Protein 7M1B (pdb70)

B-factor: mean 28.9, std 13.83, range [13.78, 110.54]

Nearest PDB structures (foldseek):
  7m1b-assembly1_AAA  TM=1.004E+00  e=2.003E-59  Bacteroides thetaiotaomicron VPI-5482
  7m1a-assembly1_BBB  TM=9.222E-01  e=7.209E-18  Bacteroides thetaiotaomicron VPI-5482
  4xed-assembly1_A  TM=6.064E-01  e=5.248E-03  Thermoplasmatales archaeon SCGC AB-540-F20
  3pe9-assembly3_C  TM=5.888E-01  e=4.808E-02  Acetivibrio thermocellus
  2cov-assembly1_I  TM=5.442E-01  e=2.144E-01  Alcaligenes sp. XY-234

Foldseek 3Di:
DQQAQFVVAWDWAAEAQWIKIWGAQQPLAWKWKDKDWCADIDTGRDGIDIDIDHNHAQDWTKMWIKMDHPVGDIDDIDIDIYGHFDKDFQQLVLKFFDFAQQAFFQCPPNRHPSLQRPPFAFQQGQAKRWTDFDALVPPFHKGKMFSNAWFDFWKKWFAFRHNNNQCPLHRAAFAKKWKKFAADDDDRNPDCPRIGTWFTDGDDQVVPDAPRDHDPCSRVVRRVTDMGTTDRPDDIGGMMMIGGGAGSNRTRIHMTRHMITMGGTD

Sequence (266 aa):
PAYLTAIEEIEVNPTFGGIYIHTTNGGRNYLIFDVSTKEHTEYTSVKNIGFTLRGFSAEPHDFKVRVRDLYDNQSEEYLTTLTPLYEEKLDLTKFKTFYLANDIKMDNAGHTLESLFNGDHGLNSWNYAHGYDFNPSEFPVWFTFDMGQTAQLSRFTSWQRSMGGSYYYRAGAIKEWEVWGRSDLPSSDGSWDGWTKLADCESIKPSGWPTGSNSEEDITYASKGEEFEFLADIPPVRYIRFKILSTHDGAGLVVMQQLWFYGTPI

Structure (mmCIF, N/CA/C/O backbone):
data_7M1B
#
_entry.id   7M1B
#
_cell.length_a   74.650
_cell.length_b   48.790
_cell.length_c   112.660
_cell.angle_alpha   90.000
_cell.angle_beta   103.602
_cell.angle_gamma   90.000
#
_symmetry.space_group_name_H-M   'C 1 2 1'
#
loop_
_entity.id
_entity.type
_entity.pdbx_description
1 polymer 'Galactose-binding-like protein'
2 non-polymer 1,2-ETHANEDIOL
3 water water
#
loop_
_atom_site.group_PDB
_atom_site.id
_atom_site.type_symbol
_atom_site.label_atom_id
_atom_site.label_alt_id
_atom_site.label_comp_id
_atom_site.label_asym_id
_atom_site.label_entity_id
_atom_site.label_seq_id
_atom_site.pdbx_PDB_ins_code
_atom_site.Cartn_x
_atom_site.Cartn_y
_atom_site.Cartn_z
_atom_site.occupancy
_atom_site.B_iso_or_equiv
_atom_site.auth_seq_id
_atom_site.auth_comp_id
_atom_site.auth_asym_id
_atom_site.auth_atom_id
_atom_site.pdbx_PDB_model_num
ATOM 1 N N . PRO A 1 108 ? -17.705 22.067 4.541 1.000 45.794 128 PRO AAA N 1
ATOM 2 C CA . PRO A 1 108 ? -17.111 20.629 4.383 1.000 43.052 128 PRO AAA CA 1
ATOM 3 C C . PRO A 1 108 ? -17.078 20.009 5.781 1.000 49.884 128 PRO AAA C 1
ATOM 4 O O . PRO A 1 108 ? -16.862 20.774 6.700 1.000 49.610 128 PRO AAA O 1
ATOM 8 N N . ALA A 1 109 ? -17.313 18.694 5.914 1.000 46.819 129 ALA AAA N 1
ATOM 9 C CA . ALA A 1 109 ? -17.370 18.065 7.240 1.000 39.490 129 ALA AAA CA 1
ATOM 10 C C . ALA A 1 109 ? -16.034 18.176 7.968 1.000 41.655 129 ALA AAA C 1
ATOM 11 O O . ALA A 1 109 ? -16.046 18.433 9.183 1.000 40.041 129 ALA AAA O 1
ATOM 13 N N . TYR A 1 110 ? -14.896 18.052 7.258 1.000 40.136 130 TYR AAA N 1
ATOM 14 C CA . TYR A 1 110 ? -13.644 17.986 8.031 1.000 40.946 130 TYR AAA CA 1
ATOM 15 C C . TYR A 1 110 ? -13.307 19.335 8.702 1.000 42.422 130 TYR AAA C 1
ATOM 16 O O . TYR A 1 110 ? -12.601 19.437 9.733 1.000 41.898 130 TYR AAA O 1
ATOM 25 N N . LEU A 1 111 ? -13.836 20.404 8.094 1.000 44.104 131 LEU AAA N 1
ATOM 26 C CA . LEU A 1 111 ? -13.609 21.763 8.557 1.000 42.968 131 LEU AAA CA 1
ATOM 27 C C . LEU A 1 111 ? -14.506 22.059 9.757 1.000 42.202 131 LEU AAA C 1
ATOM 28 O O . LEU A 1 111 ? -14.036 22.622 10.758 1.000 40.521 131 LEU AAA O 1
ATOM 33 N N . THR A 1 112 ? -15.799 21.721 9.637 1.000 35.315 132 THR AAA N 1
ATOM 34 C CA . THR A 1 112 ? -16.709 21.861 10.765 1.000 37.804 132 THR AAA CA 1
ATOM 35 C C . THR A 1 112 ? -16.170 21.026 11.919 1.000 38.793 132 THR AAA C 1
ATOM 36 O O . THR A 1 112 ? -16.198 21.494 13.058 1.000 40.566 132 THR AAA O 1
ATOM 40 N N . ALA A 1 113 ? -15.618 19.845 11.590 1.000 35.327 133 ALA AAA N 1
ATOM 41 C CA . ALA A 1 113 ? -15.117 18.976 12.660 1.000 40.132 133 ALA AAA CA 1
ATOM 42 C C . ALA A 1 113 ? -13.979 19.615 13.462 1.000 39.995 133 ALA AAA C 1
ATOM 43 O O . ALA A 1 113 ? -14.003 19.576 14.677 1.000 39.602 133 ALA AAA O 1
ATOM 45 N N . ILE A 1 114 ? -12.993 20.186 12.759 1.000 36.944 134 ILE AAA N 1
ATOM 46 C CA . ILE A 1 114 ? -11.849 20.810 13.436 1.000 36.464 134 ILE AAA CA 1
ATOM 47 C C . ILE A 1 114 ? -12.267 22.108 14.152 1.000 35.626 134 ILE AAA C 1
ATOM 48 O O . ILE A 1 114 ? -11.751 22.427 15.226 1.000 43.755 134 ILE AAA O 1
ATOM 53 N N . GLU A 1 115 ? -13.271 22.809 13.591 1.000 40.325 135 GLU AAA N 1
ATOM 54 C CA . GLU A 1 115 ? -13.697 24.102 14.113 1.000 41.847 135 GLU AAA CA 1
ATOM 55 C C . GLU A 1 115 ? -14.517 23.985 15.399 1.000 46.045 135 GLU AAA C 1
ATOM 56 O O . GLU A 1 115 ? -14.398 24.823 16.299 1.000 49.958 135 GLU AAA O 1
ATOM 62 N N . GLU A 1 116 ? -15.305 22.913 15.514 1.000 37.163 136 GLU AAA N 1
ATOM 63 C CA . GLU A 1 116 ? -16.202 22.705 16.636 1.000 38.543 136 GLU AAA CA 1
ATOM 64 C C . GLU A 1 116 ? -15.596 21.738 17.669 1.000 36.138 136 GLU AAA C 1
ATOM 65 O O . GLU A 1 116 ? -16.304 21.345 18.594 1.000 39.391 136 GLU AAA O 1
ATOM 71 N N . ILE A 1 117 ? -14.325 21.331 17.506 1.000 32.390 137 ILE AAA N 1
ATOM 72 C CA . ILE A 1 117 ? -13.763 20.237 18.293 1.000 32.458 137 ILE AAA CA 1
ATOM 73 C C . ILE A 1 117 ? -13.618 20.738 19.720 1.000 37.715 137 ILE AAA C 1
ATOM 74 O O . ILE A 1 117 ? -13.380 21.950 19.896 1.000 36.638 137 ILE AAA O 1
ATOM 79 N N . GLU A 1 118 ? -13.880 19.814 20.662 1.000 36.136 138 GLU AAA N 1
ATOM 80 C CA . GLU A 1 118 ? -13.599 20.005 22.066 1.000 36.624 138 GLU AAA CA 1
ATOM 81 C C . GLU A 1 118 ? -12.752 18.830 22.538 1.000 34.547 138 GLU AAA C 1
ATOM 82 O O . GLU A 1 118 ? -12.997 17.694 22.117 1.000 32.830 138 GLU AAA O 1
ATOM 88 N N . VAL A 1 119 ? -11.719 19.108 23.335 1.000 30.944 139 VAL AAA N 1
ATOM 89 C CA . VAL A 1 119 ? -10.862 18.060 23.851 1.000 28.530 139 VAL AAA CA 1
ATOM 90 C C . VAL A 1 119 ? -10.763 18.267 25.365 1.000 30.175 139 VAL AAA C 1
ATOM 91 O O . VAL A 1 119 ? -10.358 19.344 25.866 1.000 33.517 139 VAL AAA O 1
ATOM 95 N N . ASN A 1 120 ? -11.208 17.251 26.109 1.000 27.329 140 ASN AAA N 1
ATOM 96 C CA . ASN A 1 120 ? -11.229 17.384 27.566 1.000 26.776 140 ASN AAA CA 1
ATOM 97 C C . ASN A 1 120 ? -10.410 16.266 28.192 1.000 24.889 140 ASN AAA C 1
ATOM 98 O O . ASN A 1 120 ? -10.299 15.162 27.643 1.000 26.608 140 ASN AAA O 1
ATOM 103 N N . PRO A 1 121 ? -9.862 16.465 29.415 1.000 25.947 141 PRO AAA N 1
ATOM 104 C CA . PRO A 1 121 ? -9.204 15.354 30.091 1.000 22.801 141 PRO AAA CA 1
ATOM 105 C C . PRO A 1 121 ? -10.217 14.257 30.421 1.000 20.036 141 PRO AAA C 1
ATOM 106 O O . PRO A 1 121 ? -11.396 14.526 30.693 1.000 24.622 141 PRO AAA O 1
ATOM 110 N N . THR A 1 122 ? -9.708 13.009 30.373 1.000 22.754 142 THR AAA N 1
ATOM 111 C CA . THR A 1 122 ? -10.425 11.867 30.950 1.000 22.946 142 THR AAA CA 1
ATOM 112 C C . THR A 1 122 ? -9.404 10.985 31.685 1.000 23.668 142 THR AAA C 1
ATOM 113 O O . THR A 1 122 ? -8.191 11.277 31.713 1.000 24.474 142 THR AAA O 1
ATOM 117 N N . PHE A 1 123 ? -9.879 9.897 32.310 1.000 22.083 143 PHE AAA N 1
ATOM 118 C CA . PHE A 1 123 ? -8.999 9.034 33.095 1.000 23.823 143 PHE AAA CA 1
ATOM 119 C C . PHE A 1 123 ? -7.950 8.409 32.191 1.000 25.841 143 PHE AAA C 1
ATOM 120 O O . PHE A 1 123 ? -8.309 7.683 31.259 1.000 25.691 143 PHE AAA O 1
ATOM 128 N N . GLY A 1 124 ? -6.683 8.807 32.409 1.000 22.915 144 GLY AAA N 1
ATOM 129 C CA . GLY A 1 124 ? -5.514 8.274 31.708 1.000 25.431 144 GLY AAA CA 1
ATOM 130 C C . GLY A 1 124 ? -5.442 8.771 30.253 1.000 26.612 144 GLY AAA C 1
ATOM 131 O O . GLY A 1 124 ? -4.683 8.256 29.431 1.000 30.339 144 GLY AAA O 1
ATOM 132 N N . GLY A 1 125 ? -6.138 9.859 29.928 1.000 24.162 145 GLY AAA N 1
ATOM 133 C CA . GLY A 1 125 ? -6.020 10.389 28.565 1.000 25.624 145 GLY AAA CA 1
ATOM 134 C C . GLY A 1 125 ? -6.954 11.551 28.296 1.000 23.570 145 GLY AAA C 1
ATOM 135 O O . GLY A 1 125 ? -7.158 12.443 29.123 1.000 24.738 145 GLY AAA O 1
ATOM 136 N N . ILE A 1 126 ? -7.437 11.577 27.034 1.000 22.716 146 ILE AAA N 1
ATOM 137 C CA . ILE A 1 126 ? -8.273 12.680 26.610 1.000 25.926 146 ILE AAA CA 1
ATOM 138 C C . ILE A 1 126 ? -9.529 12.119 25.943 1.000 22.621 146 ILE AAA C 1
ATOM 139 O O . ILE A 1 126 ? -9.541 10.981 25.440 1.000 23.664 146 ILE AAA O 1
ATOM 144 N N . TYR A 1 127 ? -10.566 12.939 26.003 1.000 24.904 147 TYR AAA N 1
ATOM 145 C CA . TYR A 1 127 ? -11.818 12.666 25.321 1.000 27.503 147 TYR AAA CA 1
ATOM 146 C C . TYR A 1 127 ? -11.993 13.716 24.231 1.000 27.837 147 TYR AAA C 1
ATOM 147 O O . TYR A 1 127 ? -11.982 14.907 24.534 1.000 26.866 147 TYR AAA O 1
ATOM 156 N N . ILE A 1 128 ? -12.178 13.259 22.998 1.000 26.849 148 ILE AAA N 1
ATOM 157 C CA . ILE A 1 128 ? -12.308 14.167 21.847 1.000 31.895 148 ILE AAA CA 1
ATOM 158 C C . ILE A 1 128 ? -13.740 14.129 21.343 1.000 28.818 148 ILE AAA C 1
ATOM 159 O O . ILE A 1 128 ? -14.256 13.038 21.106 1.000 28.771 148 ILE AAA O 1
ATOM 164 N N . HIS A 1 129 ? -14.390 15.292 21.226 1.000 27.997 149 HIS AAA N 1
ATOM 165 C CA . HIS A 1 129 ? -15.759 15.332 20.729 1.000 33.047 149 HIS AAA CA 1
ATOM 166 C C . HIS A 1 129 ? -15.926 16.455 19.710 1.000 33.880 149 HIS AAA C 1
ATOM 167 O O . HIS A 1 129 ? -15.322 17.520 19.817 1.000 31.230 149 HIS AAA O 1
ATOM 174 N N . THR A 1 130 ? -16.751 16.180 18.699 1.000 30.792 150 THR AAA N 1
ATOM 175 C CA . THR A 1 130 ? -17.076 17.208 17.700 1.000 32.111 150 THR AAA CA 1
ATOM 176 C C . THR A 1 130 ? -18.408 16.874 17.064 1.000 36.912 150 THR AAA C 1
ATOM 177 O O . THR A 1 130 ? -19.012 15.874 17.454 1.000 34.196 150 THR AAA O 1
ATOM 181 N N . THR A 1 131 ? -18.821 17.714 16.096 1.000 36.954 151 THR AAA N 1
ATOM 182 C CA . THR A 1 131 ? -20.116 17.559 15.435 1.000 41.832 151 THR AAA CA 1
ATOM 183 C C . THR A 1 131 ? -19.958 17.232 13.954 1.000 36.830 151 THR AAA C 1
ATOM 184 O O . THR A 1 131 ? -18.987 17.608 13.271 1.000 36.724 151 THR AAA O 1
ATOM 188 N N . ASN A 1 132 ? -20.959 16.516 13.455 1.000 37.821 152 ASN AAA N 1
ATOM 189 C CA . ASN A 1 132 ? -20.896 15.923 12.129 1.000 41.104 152 ASN AAA CA 1
ATOM 190 C C . ASN A 1 132 ? -22.334 15.660 11.703 1.000 44.437 152 ASN AAA C 1
ATOM 191 O O . ASN A 1 132 ? -22.708 14.509 11.471 1.000 54.882 152 ASN AAA O 1
ATOM 196 N N . GLY A 1 133 ? -23.134 16.736 11.622 1.000 43.295 153 GLY AAA N 1
ATOM 197 C CA . GLY A 1 133 ? -24.571 16.642 11.358 1.000 48.913 153 GLY AAA CA 1
ATOM 198 C C . GLY A 1 133 ? -24.906 15.959 10.026 1.000 53.174 153 GLY AAA C 1
ATOM 199 O O . GLY A 1 133 ? -26.064 15.491 9.809 1.000 54.957 153 GLY AAA O 1
ATOM 200 N N . GLY A 1 134 ? -23.942 15.935 9.095 1.000 47.562 154 GLY AAA N 1
ATOM 201 C CA . GLY A 1 134 ? -24.088 15.220 7.836 1.000 56.751 154 GLY AAA CA 1
ATOM 202 C C . GLY A 1 134 ? -23.802 13.712 7.888 1.000 59.825 154 GLY AAA C 1
ATOM 203 O O . GLY A 1 134 ? -24.117 13.055 6.879 1.000 68.564 154 GLY AAA O 1
ATOM 204 N N . ARG A 1 135 ? -23.243 13.181 8.994 1.000 59.110 155 ARG AAA N 1
ATOM 205 C CA . ARG A 1 135 ? -22.861 11.768 9.065 1.000 48.451 155 ARG AAA CA 1
ATOM 206 C C . ARG A 1 135 ? -21.871 11.449 7.935 1.000 48.466 155 ARG AAA C 1
ATOM 207 O O . ARG A 1 135 ? -22.092 10.535 6.977 1.000 38.763 155 ARG AAA O 1
ATOM 215 N N . ASN A 1 136 ? -20.871 12.351 7.861 1.000 41.617 156 ASN AAA N 1
ATOM 216 C CA . ASN A 1 136 ? -19.837 12.135 6.869 1.000 44.354 156 ASN AAA CA 1
ATOM 217 C C . ASN A 1 136 ? -18.768 11.296 7.540 1.000 48.763 156 ASN AAA C 1
ATOM 218 O O . ASN A 1 136 ? -18.690 11.181 8.769 1.000 50.655 156 ASN AAA O 1
ATOM 223 N N . TYR A 1 137 ? -17.914 10.748 6.700 1.000 33.184 157 TYR AAA N 1
ATOM 224 C CA . TYR A 1 137 ? -16.879 9.827 7.127 1.000 42.013 157 TYR AAA CA 1
ATOM 225 C C . TYR A 1 137 ? -15.584 10.592 7.342 1.000 43.038 157 TYR AAA C 1
ATOM 226 O O . TYR A 1 137 ? -15.015 11.167 6.449 1.000 34.963 157 TYR AAA O 1
ATOM 235 N N . LEU A 1 138 ? -15.166 10.689 8.613 1.000 39.509 158 LEU AAA N 1
ATOM 236 C CA . LEU A 1 138 ? -14.052 11.528 9.037 1.000 41.271 158 LEU AAA CA 1
ATOM 237 C C . LEU A 1 138 ? -13.001 10.582 9.633 1.000 32.999 158 LEU AAA C 1
ATOM 238 O O . LEU A 1 138 ? -13.400 9.454 9.967 1.000 36.518 158 LEU AAA O 1
ATOM 243 N N . ILE A 1 139 ? -11.722 10.985 9.549 1.000 36.882 159 ILE AAA N 1
ATOM 244 C CA . ILE A 1 139 ? -10.552 10.253 10.095 1.000 43.051 159 ILE AAA CA 1
ATOM 245 C C . ILE A 1 139 ? -9.800 11.212 11.011 1.000 43.451 159 ILE AAA C 1
ATOM 246 O O . ILE A 1 139 ? -9.349 12.283 10.581 1.000 37.248 159 ILE AAA O 1
ATOM 251 N N . PHE A 1 140 ? -9.716 10.822 12.280 1.000 40.918 160 PHE AAA N 1
ATOM 252 C CA . PHE A 1 140 ? -9.039 11.693 13.216 1.000 42.373 160 PHE AAA CA 1
ATOM 253 C C . PHE A 1 140 ? -7.668 11.110 13.520 1.000 37.421 160 PHE AAA C 1
ATOM 254 O O . PHE A 1 140 ? -7.590 9.953 13.919 1.000 42.746 160 PHE AAA O 1
ATOM 262 N N . ASP A 1 141 ? -6.606 11.900 13.298 1.000 39.610 161 ASP AAA N 1
ATOM 263 C CA . ASP A 1 141 ? -5.257 11.433 13.608 1.000 39.115 161 ASP AAA CA 1
ATOM 264 C C . ASP A 1 141 ? -4.803 12.185 14.853 1.000 38.903 161 ASP AAA C 1
ATOM 265 O O . ASP A 1 141 ? -4.723 13.418 14.818 1.000 40.225 161 ASP AAA O 1
ATOM 270 N N . VAL A 1 142 ? -4.491 11.458 15.942 1.000 43.794 162 VAL AAA N 1
ATOM 271 C CA . VAL A 1 142 ? -4.227 12.134 17.219 1.000 45.310 162 VAL AAA CA 1
ATOM 272 C C . VAL A 1 142 ? -2.778 11.858 17.651 1.000 35.992 162 VAL AAA C 1
ATOM 273 O O . VAL A 1 142 ? -2.372 10.641 17.789 1.000 50.141 162 VAL AAA O 1
ATOM 277 N N . SER A 1 143 ? -1.991 12.954 17.732 1.000 43.342 163 SER AAA N 1
ATOM 278 C CA . SER A 1 143 ? -0.553 12.809 17.929 1.000 51.867 163 SER AAA CA 1
ATOM 279 C C . SER A 1 143 ? -0.138 13.268 19.318 1.000 54.190 163 SER AAA C 1
ATOM 280 O O . SER A 1 143 ? -0.744 14.174 19.900 1.000 44.758 163 SER AAA O 1
ATOM 283 N N . THR A 1 144 ? 0.910 12.618 19.833 1.000 47.073 164 THR AAA N 1
ATOM 284 C CA . THR A 1 144 ? 1.587 13.091 21.030 1.000 50.449 164 THR AAA CA 1
ATOM 285 C C . THR A 1 144 ? 3.083 13.016 20.746 1.000 51.829 164 THR AAA C 1
ATOM 286 O O . THR A 1 144 ? 3.492 12.405 19.751 1.000 49.230 164 THR AAA O 1
ATOM 290 N N . LYS A 1 145 ? 3.879 13.661 21.607 1.000 67.150 165 LYS AAA N 1
ATOM 291 C CA . LYS A 1 145 ? 5.317 13.742 21.399 1.000 71.629 165 LYS AAA CA 1
ATOM 292 C C . LYS A 1 145 ? 5.993 12.485 21.967 1.000 72.457 165 LYS AAA C 1
ATOM 293 O O . LYS A 1 145 ? 5.521 12.004 23.024 1.000 59.803 165 LYS AAA O 1
ATOM 299 N N . GLU A 1 154 ? -0.809 8.556 17.630 1.000 59.006 174 GLU AAA N 1
ATOM 300 C CA . GLU A 1 154 ? -0.933 7.522 18.705 1.000 59.404 174 GLU AAA CA 1
ATOM 301 C C . GLU A 1 154 ? -2.275 6.802 18.600 1.000 55.207 174 GLU AAA C 1
ATOM 302 O O . GLU A 1 154 ? -2.502 5.795 19.283 1.000 52.450 174 GLU AAA O 1
ATOM 308 N N . HIS A 1 155 ? -3.163 7.381 17.782 1.000 47.129 175 HIS AAA N 1
ATOM 309 C CA . HIS A 1 155 ? -4.487 6.848 17.506 1.000 40.318 175 HIS AAA CA 1
ATOM 310 C C . HIS A 1 155 ? -5.050 7.530 16.264 1.000 45.839 175 HIS AAA C 1
ATOM 311 O O . HIS A 1 155 ? -4.834 8.731 16.071 1.000 39.935 175 HIS AAA O 1
ATOM 318 N N . THR A 1 156 ? -5.811 6.722 15.524 1.000 51.638 176 THR AAA N 1
ATOM 319 C CA . THR A 1 156 ? -6.646 7.162 14.415 1.000 39.678 176 THR AAA CA 1
ATOM 320 C C . THR A 1 156 ? -8.063 6.630 14.618 1.000 32.407 176 THR AAA C 1
ATOM 321 O O . THR A 1 156 ? -8.272 5.412 14.753 1.000 50.726 176 THR AAA O 1
ATOM 325 N N . GLU A 1 157 ? -9.026 7.560 14.695 1.000 40.161 177 GLU AAA N 1
ATOM 326 C CA . GLU A 1 157 ? -10.447 7.225 14.779 1.000 38.414 177 GLU AAA CA 1
ATOM 327 C C . GLU A 1 157 ? -11.115 7.322 13.419 1.000 40.150 177 GLU AAA C 1
ATOM 328 O O . GLU A 1 157 ? -10.960 8.329 12.634 1.000 35.686 177 GLU AAA O 1
ATOM 334 N N . TYR A 1 158 ? -11.970 6.321 13.125 1.000 39.362 178 TYR AAA N 1
ATOM 335 C CA . TYR A 1 158 ? -12.694 6.274 11.860 1.000 49.745 178 TYR AAA CA 1
ATOM 336 C C . TYR A 1 158 ? -14.194 6.195 12.130 1.000 43.165 178 TYR AAA C 1
ATOM 337 O O . TYR A 1 158 ? -14.682 5.165 12.602 1.000 44.821 178 TYR AAA O 1
ATOM 346 N N . THR A 1 159 ? -14.927 7.295 11.836 1.000 34.322 179 THR AAA N 1
ATOM 347 C CA . THR A 1 159 ? -16.254 7.419 12.401 1.000 38.668 179 THR AAA CA 1
ATOM 348 C C . THR A 1 159 ? -17.144 8.169 11.410 1.000 35.635 179 THR AAA C 1
ATOM 349 O O . THR A 1 159 ? -16.680 9.029 10.656 1.000 39.287 179 THR AAA O 1
ATOM 353 N N . SER A 1 160 ? -18.463 7.837 11.394 1.000 33.511 180 SER AAA N 1
ATOM 354 C CA . SER A 1 160 ? -19.342 8.814 10.753 1.000 37.054 180 SER AAA CA 1
ATOM 355 C C . SER A 1 160 ? -20.517 9.223 11.652 1.000 45.702 180 SER AAA C 1
ATOM 356 O O . SER A 1 160 ? -21.507 9.763 11.147 1.000 33.061 180 SER AAA O 1
ATOM 359 N N . VAL A 1 161 ? -20.432 9.016 12.986 1.000 45.001 181 VAL AAA N 1
ATOM 360 C CA . VAL A 1 161 ? -21.602 9.354 13.794 1.000 37.887 181 VAL AAA CA 1
ATOM 361 C C . VAL A 1 161 ? -21.806 10.876 13.815 1.000 37.032 181 VAL AAA C 1
ATOM 362 O O . VAL A 1 161 ? -20.870 11.638 13.479 1.000 36.962 181 VAL AAA O 1
ATOM 366 N N . LYS A 1 162 ? -23.041 11.311 14.152 1.000 37.659 182 LYS AAA N 1
ATOM 367 C CA . LYS A 1 162 ? -23.382 12.726 14.252 1.000 42.618 182 LYS AAA CA 1
ATOM 368 C C . LYS A 1 162 ? -22.668 13.383 15.418 1.000 39.367 182 LYS AAA C 1
ATOM 369 O O . LYS A 1 162 ? -22.130 14.488 15.269 1.000 39.739 182 LYS AAA O 1
ATOM 375 N N . ASN A 1 163 ? -22.709 12.727 16.593 1.000 42.914 183 ASN AAA N 1
ATOM 376 C CA . ASN A 1 163 ? -22.125 13.256 17.815 1.000 42.892 183 ASN AAA CA 1
ATOM 377 C C . ASN A 1 163 ? -20.874 12.432 18.079 1.000 36.216 183 ASN AAA C 1
ATOM 378 O O . ASN A 1 163 ? -20.975 11.331 18.633 1.000 40.719 183 ASN AAA O 1
ATOM 383 N N . ILE A 1 164 ? -19.738 12.935 17.590 1.000 32.927 184 ILE AAA N 1
ATOM 384 C CA . ILE A 1 164 ? -18.484 12.184 17.561 1.000 33.946 184 ILE AAA CA 1
ATOM 385 C C . ILE A 1 164 ? -17.918 12.292 18.955 1.000 37.768 184 ILE AAA C 1
ATOM 386 O O . ILE A 1 164 ? -17.937 13.385 19.447 1.000 33.742 184 ILE AAA O 1
ATOM 391 N N . GLY A 1 165 ? -17.457 11.188 19.509 1.000 34.415 185 GLY AAA N 1
ATOM 392 C CA . GLY A 1 165 ? -16.837 11.195 20.846 1.000 28.724 185 GLY AAA CA 1
ATOM 393 C C . GLY A 1 165 ? -15.971 9.941 20.993 1.000 31.203 185 GLY AAA C 1
ATOM 394 O O . GLY A 1 165 ? -16.453 8.831 20.759 1.000 32.416 185 GLY AAA O 1
ATOM 395 N N . PHE A 1 166 ? -14.684 10.100 21.296 1.000 28.424 186 PHE AAA N 1
ATOM 396 C CA . PHE A 1 166 ? -13.813 8.930 21.428 1.000 29.236 186 PHE AAA CA 1
ATOM 397 C C . PHE A 1 166 ? -12.676 9.277 22.369 1.000 27.967 186 PHE AAA C 1
ATOM 398 O O . PHE A 1 166 ? -12.446 10.467 22.577 1.000 25.889 186 PHE AAA O 1
ATOM 406 N N . THR A 1 167 ? -11.949 8.269 22.875 1.000 27.680 187 THR AAA N 1
ATOM 407 C CA . THR A 1 167 ? -10.939 8.546 23.890 1.000 25.571 187 THR AAA CA 1
ATOM 408 C C . THR A 1 167 ? -9.610 7.951 23.452 1.000 28.237 187 THR AAA C 1
ATOM 409 O O . THR A 1 167 ? -9.554 6.951 22.719 1.000 36.533 187 THR AAA O 1
ATOM 413 N N . LEU A 1 168 ? -8.543 8.573 23.936 1.000 28.419 188 LEU AAA N 1
ATOM 414 C CA . LEU A 1 168 ? -7.231 7.950 23.925 1.000 30.792 188 LEU AAA CA 1
ATOM 415 C C . LEU A 1 168 ? -6.815 7.823 25.379 1.000 28.970 188 LEU AAA C 1
ATOM 416 O O . LEU A 1 168 ? -6.878 8.813 26.107 1.000 34.890 188 LEU AAA O 1
ATOM 421 N N . ARG A 1 169 ? -6.248 6.670 25.742 1.000 30.619 189 ARG AAA N 1
ATOM 422 C CA . ARG A 1 169 ? -5.836 6.438 27.117 1.000 30.045 189 ARG AAA CA 1
ATOM 423 C C . ARG A 1 169 ? -4.377 5.990 27.098 1.000 27.942 189 ARG AAA C 1
ATOM 424 O O . ARG A 1 169 ? -3.734 5.999 26.043 1.000 30.747 189 ARG AAA O 1
ATOM 432 N N . GLY A 1 170 ? -3.843 5.654 28.276 1.000 31.825 190 GLY AAA N 1
ATOM 433 C CA . GLY A 1 170 ? -2.458 5.226 28.411 1.000 35.640 190 GLY AAA CA 1
ATOM 434 C C . GLY A 1 170 ? -1.521 6.350 28.847 1.000 31.629 190 GLY AAA C 1
ATOM 435 O O . GLY A 1 170 ? -0.309 6.183 28.751 1.000 36.827 190 GLY AAA O 1
ATOM 436 N N . PHE A 1 171 ? -2.054 7.470 29.349 1.000 27.782 191 PHE AAA N 1
ATOM 437 C CA . PHE A 1 171 ? -1.214 8.608 29.649 1.000 27.087 191 PHE AAA CA 1
ATOM 438 C C . PHE A 1 171 ? -1.171 8.885 31.157 1.000 30.658 191 PHE AAA C 1
ATOM 439 O O . PHE A 1 171 ? -2.149 8.782 31.887 1.000 30.962 191 PHE AAA O 1
ATOM 447 N N . SER A 1 172 ? -0.023 9.341 31.591 1.000 25.207 192 SER AAA N 1
ATOM 448 C CA . SER A 1 172 ? 0.177 9.750 32.961 1.000 26.450 192 SER AAA CA 1
ATOM 449 C C . SER A 1 172 ? -0.602 11.039 33.301 1.000 27.683 192 SER AAA C 1
ATOM 450 O O . SER A 1 172 ? -0.814 11.878 32.434 1.000 28.774 192 SER AAA O 1
ATOM 453 N N . ALA A 1 173 ? -0.928 11.271 34.606 1.000 26.066 193 ALA AAA N 1
ATOM 454 C CA . ALA A 1 173 ? -1.653 12.487 34.976 1.000 26.965 193 ALA AAA CA 1
ATOM 455 C C . ALA A 1 173 ? -0.691 13.629 35.304 1.000 29.182 193 ALA AAA C 1
ATOM 456 O O . ALA A 1 173 ? -0.392 13.936 36.471 1.000 28.595 193 ALA AAA O 1
ATOM 458 N N . GLU A 1 174 ? -0.213 14.238 34.227 1.000 28.048 194 GLU AAA N 1
ATOM 459 C CA . GLU A 1 174 ? 0.639 15.415 34.179 1.000 24.399 194 GLU AAA CA 1
ATOM 460 C C . GLU A 1 174 ? 0.259 16.151 32.882 1.000 24.250 194 GLU AAA C 1
ATOM 461 O O . GLU A 1 174 ? -0.305 15.529 31.956 1.000 26.514 194 GLU AAA O 1
ATOM 467 N N . PRO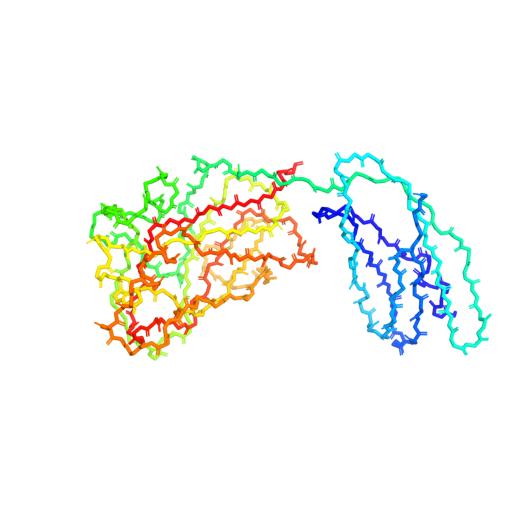 A 1 175 ? 0.666 17.422 32.657 1.000 23.707 195 PRO AAA N 1
ATOM 468 C CA . PRO A 1 175 ? 0.387 18.045 31.357 1.000 23.931 195 PRO AAA CA 1
ATOM 469 C C . PRO A 1 175 ? 1.069 17.353 30.179 1.000 28.478 195 PRO AAA C 1
ATOM 470 O O . PRO A 1 175 ? 2.239 17.029 30.206 1.000 26.679 195 PRO AAA O 1
ATOM 474 N N . HIS A 1 176 ? 0.309 17.151 29.092 1.000 25.932 196 HIS AAA N 1
ATOM 475 C CA . HIS A 1 176 ? 0.860 16.647 27.850 1.000 30.766 196 HIS AAA CA 1
ATOM 476 C C . HIS A 1 176 ? 0.308 17.467 26.694 1.000 31.443 196 HIS AAA C 1
ATOM 477 O O . HIS A 1 176 ? -0.806 17.989 26.770 1.000 29.925 196 HIS AAA O 1
ATOM 484 N N . ASP A 1 177 ? 1.137 17.614 25.660 1.000 30.979 197 ASP AAA N 1
ATOM 485 C CA . ASP A 1 177 ? 0.755 18.334 24.462 1.000 34.561 197 ASP AAA CA 1
ATOM 486 C C . ASP A 1 177 ? 0.122 17.338 23.497 1.000 35.371 197 ASP AAA C 1
ATOM 487 O O . ASP A 1 177 ? 0.697 16.258 23.248 1.000 38.982 197 ASP AAA O 1
ATOM 492 N N . PHE A 1 178 ? -1.069 17.710 23.008 1.000 35.776 198 PHE AAA N 1
ATOM 493 C CA . PHE A 1 178 ? -1.816 16.901 22.061 1.000 33.612 198 PHE AAA CA 1
ATOM 494 C C . PHE A 1 178 ? -1.995 17.679 20.756 1.000 41.813 198 PHE AAA C 1
ATOM 495 O O . PHE A 1 178 ? -2.065 18.918 20.746 1.000 40.017 198 PHE AAA O 1
ATOM 503 N N . LYS A 1 179 ? -2.043 16.926 19.654 1.000 44.485 199 LYS AAA N 1
ATOM 504 C CA . LYS A 1 179 ? -2.300 17.499 18.336 1.000 44.448 199 LYS AAA CA 1
ATOM 505 C C . LYS A 1 179 ? -3.339 16.618 17.642 1.000 41.215 199 LYS AAA C 1
ATOM 506 O O . LYS A 1 179 ? -3.205 15.374 17.719 1.000 45.529 199 LYS AAA O 1
ATOM 512 N N . VAL A 1 180 ? -4.355 17.266 17.015 1.000 41.945 200 VAL AAA N 1
ATOM 513 C CA . VAL A 1 180 ? -5.426 16.580 16.307 1.000 46.155 200 VAL AAA CA 1
ATOM 514 C C . VAL A 1 180 ? -5.557 17.135 14.890 1.000 52.447 200 VAL AAA C 1
ATOM 515 O O . VAL A 1 180 ? -5.555 18.348 14.649 1.000 48.194 200 VAL AAA O 1
ATOM 519 N N . ARG A 1 181 ? -5.678 16.239 13.904 1.000 46.680 201 ARG AAA N 1
ATOM 520 C CA . ARG A 1 181 ? -5.978 16.629 12.521 1.000 46.025 201 ARG AAA CA 1
ATOM 521 C C . ARG A 1 181 ? -7.111 15.733 12.033 1.000 46.539 201 ARG AAA C 1
ATOM 522 O O . ARG A 1 181 ? -7.144 14.538 12.477 1.000 40.330 201 ARG AAA O 1
ATOM 530 N N . VAL A 1 182 ? -8.030 16.296 11.208 1.000 40.198 202 VAL AAA N 1
ATOM 531 C CA . VAL A 1 182 ? -9.183 15.568 10.647 1.000 32.200 202 VAL AAA CA 1
ATOM 532 C C . VAL A 1 182 ? -8.972 15.551 9.139 1.000 46.661 202 VAL AAA C 1
ATOM 533 O O . VAL A 1 182 ? -8.634 16.595 8.577 1.000 50.860 202 VAL AAA O 1
ATOM 537 N N . ARG A 1 183 ? -9.219 14.367 8.534 1.000 41.670 203 ARG AAA N 1
ATOM 538 C CA . ARG A 1 183 ? -9.128 14.168 7.072 1.000 45.840 203 ARG AAA CA 1
ATOM 539 C C . ARG A 1 183 ? -10.316 13.339 6.563 1.000 58.410 203 ARG AAA C 1
ATOM 540 O O . ARG A 1 183 ? -11.013 12.709 7.364 1.000 36.876 203 ARG AAA O 1
ATOM 548 N N . ASP A 1 184 ? -10.588 13.395 5.243 1.000 55.448 204 ASP AAA N 1
ATOM 549 C CA . ASP A 1 184 ? -11.734 12.680 4.663 1.000 48.988 204 ASP AAA CA 1
ATOM 550 C C . ASP A 1 184 ? -11.180 11.708 3.618 1.000 47.439 204 ASP AAA C 1
ATOM 551 O O . ASP A 1 184 ? -9.947 11.700 3.420 1.000 43.985 204 ASP AAA O 1
ATOM 556 N N . LEU A 1 185 ? -12.092 10.914 2.990 1.000 40.497 205 LEU AAA N 1
ATOM 557 C CA . LEU A 1 185 ? -11.693 9.882 2.040 1.000 49.936 205 LEU AAA CA 1
ATOM 558 C C . LEU A 1 185 ? -11.499 10.504 0.651 1.000 62.885 205 LEU AAA C 1
ATOM 559 O O . LEU A 1 185 ? -11.270 9.782 -0.318 1.000 61.602 205 LEU AAA O 1
ATOM 564 N N . TYR A 1 186 ? -11.561 11.837 0.579 1.000 46.477 206 TYR AAA N 1
ATOM 565 C CA . TYR A 1 186 ? -11.318 12.616 -0.623 1.000 40.998 206 TYR AAA CA 1
ATOM 566 C C . TYR A 1 186 ? -9.954 13.297 -0.594 1.000 60.925 206 TYR AAA C 1
ATOM 567 O O . TYR A 1 186 ? -9.677 14.078 -1.481 1.000 62.092 206 TYR AAA O 1
ATOM 576 N N . ASP A 1 187 ? -9.115 13.042 0.419 1.000 51.551 207 ASP AAA N 1
ATOM 577 C CA . ASP A 1 187 ? -7.758 13.582 0.465 1.000 47.914 207 ASP AAA CA 1
ATOM 578 C C . ASP A 1 187 ? -7.708 15.024 0.984 1.000 51.756 207 ASP AAA C 1
ATOM 579 O O . ASP A 1 187 ? -6.661 15.660 0.895 1.000 72.846 207 ASP AAA O 1
ATOM 584 N N . ASN A 1 188 ? -8.808 15.536 1.561 1.000 43.968 208 ASN AAA N 1
ATOM 585 C CA . ASN A 1 188 ? -8.761 16.843 2.224 1.000 50.057 208 ASN AAA CA 1
ATOM 586 C C . ASN A 1 188 ? -8.192 16.630 3.637 1.000 43.628 208 ASN AAA C 1
ATOM 587 O O . ASN A 1 188 ? -8.338 15.519 4.125 1.000 52.202 208 ASN AAA O 1
ATOM 592 N N . GLN A 1 189 ? -7.467 17.613 4.227 1.000 44.604 209 GLN AAA N 1
ATOM 593 C CA . GLN A 1 189 ? -6.951 17.510 5.610 1.000 49.139 209 GLN AAA CA 1
ATOM 594 C C . GLN A 1 189 ? -6.907 18.867 6.306 1.000 57.899 209 GLN AAA C 1
ATOM 595 O O . GLN A 1 189 ? -6.445 19.836 5.689 1.000 45.030 209 GLN AAA O 1
ATOM 601 N N . SER A 1 190 ? -7.243 18.891 7.620 1.000 49.327 210 SER AAA N 1
ATOM 602 C CA . SER A 1 190 ? -7.513 20.139 8.334 1.000 45.442 210 SER AAA CA 1
ATOM 603 C C . SER A 1 190 ? -6.201 20.744 8.832 1.000 36.380 210 SER AAA C 1
ATOM 604 O O . SER A 1 190 ? -5.168 20.076 8.755 1.000 43.668 210 SER AAA O 1
ATOM 607 N N . GLU A 1 191 ? -6.236 21.998 9.328 1.000 49.892 211 GLU AAA N 1
ATOM 608 C CA . GLU A 1 191 ? -5.182 22.533 10.190 1.000 67.056 211 GLU AAA CA 1
ATOM 609 C C . GLU A 1 191 ? -5.169 21.712 11.480 1.000 64.232 211 GLU AAA C 1
ATOM 610 O O . GLU A 1 191 ? -6.191 21.115 11.829 1.000 49.721 211 GLU AAA O 1
ATOM 616 N N . GLU A 1 192 ? -4.014 21.696 12.173 1.000 72.514 212 GLU AAA N 1
ATOM 617 C CA . GLU A 1 192 ? -3.816 21.016 13.419 1.000 60.697 212 GLU AAA CA 1
ATOM 618 C C . GLU A 1 192 ? -4.512 21.805 14.531 1.000 45.426 212 GLU AAA C 1
ATOM 619 O O . GLU A 1 192 ? -4.405 23.036 14.623 1.000 46.693 212 GLU AAA O 1
ATOM 625 N N . TYR A 1 193 ? -5.218 21.087 15.400 1.000 49.241 213 TYR AAA N 1
ATOM 626 C CA . TYR A 1 193 ? -5.635 21.643 16.682 1.000 43.533 213 TYR AAA CA 1
ATOM 627 C C . TYR A 1 193 ? -4.653 21.198 17.761 1.000 42.477 213 TYR AAA C 1
ATOM 628 O O . TYR A 1 193 ? -4.409 20.014 17.928 1.000 38.635 213 TYR AAA O 1
ATOM 637 N N . LEU A 1 194 ? -4.091 22.159 18.495 1.000 39.558 214 LEU AAA N 1
ATOM 638 C CA . LEU A 1 194 ? -3.156 21.868 19.587 1.000 42.216 214 LEU AAA CA 1
ATOM 639 C C . LEU A 1 194 ? -3.763 22.172 20.954 1.000 37.955 214 LEU AAA C 1
ATOM 640 O O . LEU A 1 194 ? -4.384 23.208 21.156 1.000 36.104 214 LEU AAA O 1
ATOM 645 N N . THR A 1 195 ? -3.570 21.261 21.911 1.000 36.094 215 THR AAA N 1
ATOM 646 C CA . THR A 1 195 ? -3.994 21.579 23.269 1.000 34.358 215 THR AAA CA 1
ATOM 647 C C . THR A 1 195 ? -3.034 20.913 24.249 1.000 31.579 215 THR AAA C 1
ATOM 648 O O . THR A 1 195 ? -2.466 19.851 23.939 1.000 36.102 215 THR AAA O 1
ATOM 652 N N . THR A 1 196 ? -2.813 21.587 25.390 1.000 34.170 216 THR AAA N 1
ATOM 653 C CA . THR A 1 196 ? -2.040 20.987 26.479 1.000 33.506 216 THR AAA CA 1
ATOM 654 C C . THR A 1 196 ? -2.998 20.650 27.621 1.000 29.457 216 THR AAA C 1
ATOM 655 O O . THR A 1 196 ? -3.718 21.540 28.071 1.000 28.618 216 THR AAA O 1
ATOM 659 N N . LEU A 1 197 ? -3.089 19.366 27.996 1.000 28.769 217 LEU AAA N 1
ATOM 660 C CA . LEU A 1 197 ? -4.087 18.961 28.994 1.000 25.558 217 LEU AAA CA 1
ATOM 661 C C . LEU A 1 197 ? -3.466 17.971 29.967 1.000 22.933 217 LEU AAA C 1
ATOM 662 O O . LEU A 1 197 ? -2.584 17.210 29.607 1.000 25.632 217 LEU AAA O 1
ATOM 667 N N . THR A 1 198 ? -3.965 18.010 31.215 1.000 23.185 218 THR AAA N 1
ATOM 668 C CA . THR A 1 198 ? -3.597 16.978 32.164 1.000 21.485 218 THR AAA CA 1
ATOM 669 C C . THR A 1 198 ? -4.679 15.919 32.262 1.000 19.170 218 THR AAA C 1
ATOM 670 O O . THR A 1 198 ? -5.808 16.247 32.613 1.000 22.741 218 THR AAA O 1
ATOM 674 N N . PRO A 1 199 ? -4.366 14.643 31.971 1.000 20.567 219 PRO AAA N 1
ATOM 675 C CA . PRO A 1 199 ? -5.302 13.544 32.197 1.000 21.396 219 PRO AAA CA 1
ATOM 676 C C . PRO A 1 199 ? -5.841 13.500 33.615 1.000 20.867 219 PRO AAA C 1
ATOM 677 O O . PRO A 1 199 ? -5.128 13.875 34.602 1.000 24.292 219 PRO AAA O 1
ATOM 681 N N . LEU A 1 200 ? -7.098 13.024 33.708 1.000 19.761 220 LEU AAA N 1
ATOM 682 C CA . LEU A 1 200 ? -7.626 12.861 35.042 1.000 18.634 220 LEU AAA CA 1
ATOM 683 C C . LEU A 1 200 ? -7.046 11.650 35.765 1.000 18.363 220 LEU AAA C 1
ATOM 684 O O . LEU A 1 200 ? -6.664 10.645 35.170 1.000 21.595 220 LEU AAA O 1
ATOM 689 N N . TYR A 1 201 ? -6.977 11.809 37.105 1.000 18.417 221 TYR AAA N 1
ATOM 690 C CA . TYR A 1 201 ? -6.472 10.786 38.018 1.000 21.432 221 TYR AAA CA 1
ATOM 691 C C . TYR A 1 201 ? -7.540 10.530 39.087 1.000 19.823 221 TYR AAA C 1
ATOM 692 O O . TYR A 1 201 ? -8.084 11.482 39.657 1.000 19.707 221 TYR AAA O 1
ATOM 701 N N . GLU A 1 202 ? -7.860 9.261 39.340 1.000 19.226 222 GLU AAA N 1
ATOM 702 C CA . GLU A 1 202 ? -9.059 9.053 40.156 1.000 17.665 222 GLU AAA CA 1
ATOM 703 C C . GLU A 1 202 ? -8.585 9.003 41.636 1.000 20.464 222 GLU AAA C 1
ATOM 704 O O . GLU A 1 202 ? -7.418 8.648 41.921 1.000 22.995 222 GLU AAA O 1
ATOM 710 N N . GLU A 1 203 ? -9.514 9.322 42.522 1.000 19.596 223 GLU AAA N 1
ATOM 711 C CA . GLU A 1 203 ? -9.333 9.067 43.944 1.000 17.598 223 GLU AAA CA 1
ATOM 712 C C . GLU A 1 203 ? -10.574 8.327 44.404 1.000 18.753 223 GLU AAA C 1
ATOM 713 O O . GLU A 1 203 ? -11.616 8.474 43.792 1.000 19.385 223 GLU AAA O 1
ATOM 719 N N . LYS A 1 204 ? -10.497 7.710 45.613 1.000 16.974 224 LYS AAA N 1
ATOM 720 C CA . LYS A 1 204 ? -11.707 7.177 46.214 1.000 16.647 224 LYS AAA CA 1
ATOM 721 C C . LYS A 1 204 ? -12.490 8.382 46.742 1.000 17.585 224 LYS AAA C 1
ATOM 722 O O . LYS A 1 204 ? -11.988 9.135 47.618 1.000 20.296 224 LYS AAA O 1
ATOM 728 N N . LEU A 1 205 ? -13.758 8.574 46.297 1.000 18.534 225 LEU AAA N 1
ATOM 729 C CA . LEU A 1 205 ? -14.508 9.722 46.762 1.000 18.015 225 LEU AAA CA 1
ATOM 730 C C . LEU A 1 205 ? -14.815 9.532 48.262 1.000 21.830 225 LEU AAA C 1
ATOM 731 O O . LEU A 1 205 ? -15.088 8.413 48.727 1.000 24.466 225 LEU AAA O 1
ATOM 736 N N . ASP A 1 206 ? -14.864 10.640 48.986 1.000 17.030 226 ASP AAA N 1
ATOM 737 C CA . ASP A 1 206 ? -15.026 10.637 50.455 1.000 17.908 226 ASP AAA CA 1
ATOM 738 C C . ASP A 1 206 ? -16.372 10.006 50.835 1.000 16.592 226 ASP AAA C 1
ATOM 739 O O . ASP A 1 206 ? -17.435 10.596 50.673 1.000 18.046 226 ASP AAA O 1
ATOM 744 N N . LEU A 1 207 ? -16.292 8.796 51.403 1.000 16.184 227 LEU AAA N 1
ATOM 745 C CA . LEU A 1 207 ? -17.468 8.021 51.739 1.000 17.077 227 LEU AAA CA 1
ATOM 746 C C . LEU A 1 207 ? -18.351 8.710 52.779 1.000 16.865 227 LEU AAA C 1
ATOM 747 O O . LEU A 1 207 ? -19.567 8.429 52.873 1.000 16.672 227 LEU AAA O 1
ATOM 752 N N . THR A 1 208 ? -17.739 9.524 53.663 1.000 20.192 228 THR AAA N 1
ATOM 753 C CA . THR A 1 208 ? -18.514 10.098 54.744 1.000 21.044 228 THR AAA CA 1
ATOM 754 C C . THR A 1 208 ? -19.499 11.153 54.277 1.000 20.200 228 THR AAA C 1
ATOM 755 O O . THR A 1 208 ? -20.512 11.353 54.983 1.000 22.144 228 THR AAA O 1
ATOM 759 N N . LYS A 1 209 ? -19.362 11.593 52.996 1.000 17.648 229 LYS AAA N 1
ATOM 760 C CA . LYS A 1 209 ? -20.309 12.572 52.438 1.000 21.177 229 LYS AAA CA 1
ATOM 761 C C . LYS A 1 209 ? -21.479 11.874 51.708 1.000 17.465 229 LYS AAA C 1
ATOM 762 O O . LYS A 1 209 ? -22.475 12.562 51.414 1.000 18.704 229 LYS AAA O 1
ATOM 768 N N . PHE A 1 210 ? -21.437 10.533 51.581 1.000 16.303 230 PHE AAA N 1
ATOM 769 C CA . PHE A 1 210 ? -22.515 9.832 50.878 1.000 16.689 230 PHE AAA CA 1
ATOM 770 C C . PHE A 1 210 ? -23.736 9.627 51.784 1.000 16.725 230 PHE AAA C 1
ATOM 771 O O . PHE A 1 210 ? -23.598 9.217 52.981 1.000 18.123 230 PHE AAA O 1
ATOM 779 N N . LYS A 1 211 ? -24.903 10.035 51.313 1.000 17.135 231 LYS AAA N 1
ATOM 780 C CA . LYS A 1 211 ? -26.152 10.011 52.100 1.000 17.096 231 LYS AAA CA 1
ATOM 781 C C . LYS A 1 211 ? -27.323 9.447 51.313 1.000 15.923 231 LYS AAA C 1
ATOM 782 O O . LYS A 1 211 ? -27.396 9.619 50.073 1.000 16.072 231 LYS AAA O 1
ATOM 788 N N . THR A 1 212 ? -28.271 8.802 51.994 1.000 19.670 232 THR AAA N 1
ATOM 789 C CA . THR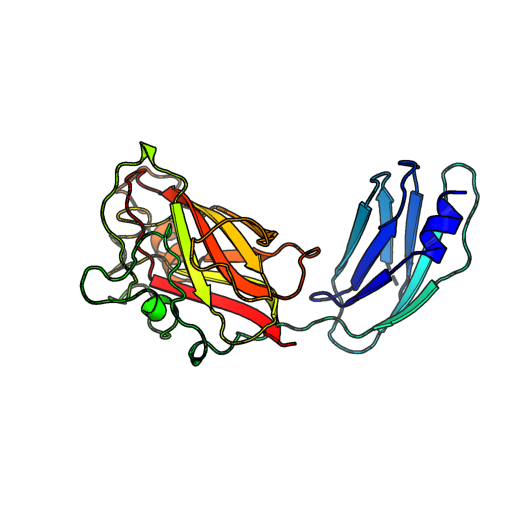 A 1 212 ? -29.525 8.444 51.367 1.000 20.397 232 THR AAA CA 1
ATOM 790 C C . THR A 1 212 ? -30.187 9.708 50.808 1.000 16.577 232 THR AAA C 1
ATOM 791 O O . THR A 1 212 ? -30.107 10.797 51.409 1.000 18.231 232 THR AAA O 1
ATOM 795 N N . PHE A 1 213 ? -30.757 9.570 49.582 1.000 16.430 233 PHE AAA N 1
ATOM 796 C CA . PHE A 1 213 ? -31.497 10.693 49.002 1.000 20.226 233 PHE AAA CA 1
ATOM 797 C C . PHE A 1 213 ? -32.815 10.146 48.454 1.000 16.691 233 PHE AAA C 1
ATOM 798 O O . PHE A 1 213 ? -32.995 9.963 47.223 1.000 16.774 233 PHE AAA O 1
ATOM 806 N N . TYR A 1 214 ? -33.741 9.896 49.368 1.000 18.904 234 TYR AAA N 1
ATOM 807 C CA . TYR A 1 214 ? -34.950 9.091 49.088 1.000 18.330 234 TYR AAA CA 1
ATOM 808 C C . TYR A 1 214 ? -35.976 9.934 48.302 1.000 17.664 234 TYR AAA C 1
ATOM 809 O O . TYR A 1 214 ? -36.359 11.016 48.714 1.000 19.624 234 TYR AAA O 1
ATOM 818 N N . LEU A 1 215 ? -36.292 9.480 47.070 1.000 17.382 235 LEU AAA N 1
ATOM 819 C CA . LEU A 1 215 ? -37.304 10.066 46.213 1.000 19.932 235 LEU AAA CA 1
ATOM 820 C C . LEU A 1 215 ? -38.578 9.193 46.220 1.000 18.066 235 LEU AAA C 1
ATOM 821 O O . LEU A 1 215 ? -38.528 8.018 46.561 1.000 17.880 235 LEU AAA O 1
ATOM 826 N N . ALA A 1 216 ? -39.716 9.811 45.815 1.000 18.321 236 ALA AAA N 1
ATOM 827 C CA . ALA A 1 216 ? -40.995 9.174 46.142 1.000 17.929 236 ALA AAA CA 1
ATOM 828 C C . ALA A 1 216 ? -41.258 7.800 45.499 1.000 18.793 236 ALA AAA C 1
ATOM 829 O O . ALA A 1 216 ? -42.099 7.025 46.001 1.000 21.201 236 ALA AAA O 1
ATOM 831 N N . ASN A 1 217 ? -40.671 7.554 44.332 1.000 18.219 237 ASN AAA N 1
ATOM 832 C CA . ASN A 1 217 ? -40.859 6.279 43.671 1.000 15.320 237 ASN AAA CA 1
ATOM 833 C C . ASN A 1 217 ? -39.624 5.358 43.784 1.000 18.590 237 ASN AAA C 1
ATOM 834 O O . ASN A 1 217 ? -39.558 4.315 43.075 1.000 19.956 237 ASN AAA O 1
ATOM 839 N N . ASP A 1 218 ? -38.835 5.557 44.858 1.000 18.884 238 ASP AAA N 1
ATOM 840 C CA . ASP A 1 218 ? -37.680 4.691 45.055 1.000 17.389 238 ASP AAA CA 1
ATOM 841 C C . ASP A 1 218 ? -38.074 3.531 45.980 1.000 19.453 238 ASP AAA C 1
ATOM 842 O O . ASP A 1 218 ? -39.073 3.588 46.729 1.000 19.592 238 ASP AAA O 1
ATOM 847 N N . ILE A 1 219 ? -37.379 2.382 45.844 1.000 18.259 239 ILE AAA N 1
ATOM 848 C CA . ILE A 1 219 ? -37.501 1.336 46.872 1.000 17.991 239 ILE AAA CA 1
ATOM 849 C C . ILE A 1 219 ? -36.838 1.841 48.140 1.000 18.472 239 ILE AAA C 1
ATOM 850 O O . ILE A 1 219 ? -35.792 2.511 48.081 1.000 20.008 239 ILE AAA O 1
ATOM 855 N N . LYS A 1 220 ? -37.355 1.344 49.252 1.000 16.203 240 LYS AAA N 1
ATOM 856 C CA . LYS A 1 220 ? -36.828 1.612 50.579 1.000 16.375 240 LYS AAA CA 1
ATOM 857 C C . LYS A 1 220 ? -35.695 0.610 50.864 1.000 18.365 240 LYS AAA C 1
ATOM 858 O O . LYS A 1 220 ? -35.812 -0.594 50.522 1.000 16.819 240 LYS AAA O 1
ATOM 864 N N . MET A 1 221 ? -34.648 1.097 51.583 1.000 17.459 241 MET AAA N 1
ATOM 865 C CA . MET A 1 221 ? -33.478 0.249 51.819 1.000 14.929 241 MET AAA CA 1
ATOM 866 C C . MET A 1 221 ? -33.153 0.246 53.328 1.000 17.652 241 MET AAA C 1
ATOM 867 O O . MET A 1 221 ? -31.979 0.155 53.690 1.000 18.349 241 MET AAA O 1
ATOM 872 N N . ASP A 1 222 ? -34.183 0.424 54.146 1.000 16.772 242 ASP AAA N 1
ATOM 873 C CA . ASP A 1 222 ? -33.996 0.580 55.603 1.000 15.789 242 ASP AAA CA 1
ATOM 874 C C . ASP A 1 222 ? -34.562 -0.623 56.378 1.000 17.545 242 ASP AAA C 1
ATOM 875 O O . ASP A 1 222 ? -34.817 -0.536 57.607 1.000 19.495 242 ASP AAA O 1
ATOM 880 N N . ASN A 1 223 ? -34.547 -1.799 55.762 1.000 16.720 243 ASN AAA N 1
ATOM 881 C CA . ASN A 1 223 ? -35.024 -2.985 56.451 1.000 18.058 243 ASN AAA CA 1
ATOM 882 C C . ASN A 1 223 ? -33.871 -3.551 57.320 1.000 19.028 243 ASN AAA C 1
ATOM 883 O O . ASN A 1 223 ? -32.661 -3.283 57.141 1.000 17.982 243 ASN AAA O 1
ATOM 888 N N . ALA A 1 224 ? -34.253 -4.373 58.327 1.000 22.036 244 ALA AAA N 1
ATOM 889 C CA . ALA A 1 224 ? -33.381 -5.264 59.092 1.000 21.381 244 ALA AAA CA 1
ATOM 890 C C . ALA A 1 224 ? -32.317 -4.446 59.839 1.000 21.937 244 ALA AAA C 1
ATOM 891 O O . ALA A 1 224 ? -31.154 -4.853 59.974 1.000 20.472 244 ALA AAA O 1
ATOM 893 N N . GLY A 1 225 ? -32.691 -3.223 60.240 1.000 23.238 245 GLY AAA N 1
ATOM 894 C CA . GLY A 1 225 ? -31.866 -2.472 61.167 1.000 23.101 245 GLY AAA CA 1
ATOM 895 C C . GLY A 1 225 ? -30.794 -1.628 60.528 1.000 23.260 245 GLY AAA C 1
ATOM 896 O O . GLY A 1 225 ? -30.077 -0.949 61.229 1.000 26.752 245 GLY AAA O 1
ATOM 897 N N . HIS A 1 226 ? -30.806 -1.514 59.173 1.000 18.931 246 HIS AAA N 1
ATOM 898 C CA . HIS A 1 226 ? -29.760 -0.719 58.542 1.000 18.049 246 HIS AAA CA 1
ATOM 899 C C . HIS A 1 226 ? -30.408 0.331 57.633 1.000 16.636 246 HIS AAA C 1
ATOM 900 O O . HIS A 1 226 ? -31.622 0.551 57.707 1.000 17.653 246 HIS AAA O 1
ATOM 907 N N . THR A 1 227 ? -29.594 1.126 56.965 1.000 16.802 247 THR AAA N 1
ATOM 908 C CA . THR A 1 227 ? -30.082 2.096 55.998 1.000 17.691 247 THR AAA CA 1
ATOM 909 C C . THR A 1 227 ? -29.252 2.053 54.732 1.000 16.541 247 THR AAA C 1
ATOM 910 O O . THR A 1 227 ? -28.181 1.446 54.665 1.000 15.398 247 THR AAA O 1
ATOM 914 N N . LEU A 1 228 ? -29.714 2.741 53.668 1.000 16.898 248 LEU AAA N 1
ATOM 915 C CA . LEU A 1 228 ? -28.886 2.809 52.475 1.000 18.655 248 LEU AAA CA 1
ATOM 916 C C . LEU A 1 228 ? -27.475 3.301 52.758 1.000 16.101 248 LEU AAA C 1
ATOM 917 O O . LEU A 1 228 ? -26.532 2.905 52.079 1.000 16.958 248 LEU AAA O 1
ATOM 922 N N . GLU A 1 229 ? -27.329 4.193 53.776 1.000 15.579 249 GLU AAA N 1
ATOM 923 C CA . GLU A 1 229 ? -26.006 4.762 54.038 1.000 17.669 249 GLU AAA CA 1
ATOM 924 C C . GLU A 1 229 ? -25.030 3.711 54.575 1.000 15.533 249 GLU AAA C 1
ATOM 925 O O . GLU A 1 229 ? -23.808 3.918 54.475 1.000 17.045 249 GLU AAA O 1
ATOM 931 N N . SER A 1 230 ? -25.488 2.516 55.010 1.000 15.950 250 SER AAA N 1
ATOM 932 C CA . SER A 1 230 ? -24.612 1.411 55.343 1.000 17.262 250 SER AAA CA 1
ATOM 933 C C . SER A 1 230 ? -23.751 0.983 54.176 1.000 15.711 250 SER AAA C 1
ATOM 934 O O . SER A 1 230 ? -22.689 0.365 54.367 1.000 16.049 250 SER AAA O 1
ATOM 937 N N . LEU A 1 231 ? -24.164 1.299 52.918 1.000 16.570 251 LEU AAA N 1
ATOM 938 C CA . LEU A 1 231 ? -23.288 0.913 51.820 1.000 15.403 251 LEU AAA CA 1
ATOM 939 C C . LEU A 1 231 ? -22.003 1.731 51.745 1.000 15.594 251 LEU AAA C 1
ATOM 940 O O . LEU A 1 231 ? -21.083 1.371 50.981 1.000 16.020 251 LEU AAA O 1
ATOM 945 N N . PHE A 1 232 ? -21.893 2.749 52.608 1.000 17.306 252 PHE AAA N 1
ATOM 946 C CA . PHE A 1 232 ? -20.736 3.640 52.506 1.000 14.406 252 PHE AAA CA 1
ATOM 947 C C . PHE A 1 232 ? -20.094 3.815 53.882 1.000 16.627 252 PHE AAA C 1
ATOM 948 O O . PHE A 1 232 ? -19.324 4.779 54.045 1.000 19.704 252 PHE AAA O 1
ATOM 956 N N . ASN A 1 233 ? -20.190 2.796 54.726 1.000 15.866 253 ASN AAA N 1
ATOM 957 C CA . ASN A 1 233 ? -19.644 2.937 56.090 1.000 16.377 253 ASN AAA CA 1
ATOM 958 C C . ASN A 1 233 ? -18.237 2.298 56.272 1.000 18.253 253 ASN AAA C 1
ATOM 959 O O . ASN A 1 233 ? -17.715 2.213 57.398 1.000 20.844 253 ASN AAA O 1
ATOM 964 N N . GLY A 1 234 ? -17.711 1.686 55.229 1.000 16.956 254 GLY AAA N 1
ATOM 965 C CA . GLY A 1 234 ? -16.397 1.046 55.199 1.000 16.379 254 GLY AAA CA 1
ATOM 966 C C . GLY A 1 234 ? -16.442 -0.439 55.560 1.000 16.025 254 GLY AAA C 1
ATOM 967 O O . GLY A 1 234 ? -15.441 -1.115 55.360 1.000 18.369 254 GLY AAA O 1
ATOM 968 N N . ASP A 1 235 ? -17.558 -0.969 56.090 1.000 17.379 255 ASP AAA N 1
ATOM 969 C CA . ASP A 1 235 ? -17.582 -2.351 56.605 1.000 19.377 255 ASP AAA CA 1
ATOM 970 C C . ASP A 1 235 ? -17.907 -3.267 55.419 1.000 22.330 255 ASP AAA C 1
ATOM 971 O O . ASP A 1 235 ? -19.000 -3.252 54.862 1.000 20.303 255 ASP AAA O 1
ATOM 976 N N . HIS A 1 236 ? -16.945 -4.116 55.053 1.000 17.971 256 HIS AAA N 1
ATOM 977 C CA . HIS A 1 236 ? -17.173 -5.023 53.930 1.000 16.861 256 HIS AAA CA 1
ATOM 978 C C . HIS A 1 236 ? -16.255 -6.248 54.101 1.000 17.388 256 HIS AAA C 1
ATOM 979 O O . HIS A 1 236 ? -15.444 -6.285 55.039 1.000 21.510 256 HIS AAA O 1
ATOM 986 N N . GLY A 1 237 ? -16.510 -7.283 53.277 1.000 16.656 257 GLY AAA N 1
ATOM 987 C CA . GLY A 1 237 ? -15.673 -8.463 53.177 1.000 17.874 257 GLY AAA CA 1
ATOM 988 C C . GLY A 1 237 ? -16.459 -9.720 53.546 1.000 16.292 257 GLY AAA C 1
ATOM 989 O O . GLY A 1 237 ? -17.664 -9.679 53.949 1.000 17.708 257 GLY AAA O 1
ATOM 990 N N . LEU A 1 238 ? -15.782 -10.848 53.426 1.000 17.001 258 LEU AAA N 1
ATOM 991 C CA . LEU A 1 238 ? -16.400 -12.176 53.512 1.000 18.315 258 LEU AAA CA 1
ATOM 992 C C . LEU A 1 238 ? -17.156 -12.347 54.799 1.000 17.467 258 LEU AAA C 1
ATOM 993 O O . LEU A 1 238 ? -18.332 -12.786 54.798 1.000 20.572 258 LEU AAA O 1
ATOM 998 N N . ASN A 1 239 ? -16.524 -11.964 55.920 1.000 17.919 259 ASN AAA N 1
ATOM 999 C CA . ASN A 1 239 ? -17.060 -12.207 57.241 1.000 20.073 259 ASN AAA CA 1
ATOM 1000 C C . ASN A 1 239 ? -17.937 -11.060 57.780 1.000 20.557 259 ASN AAA C 1
ATOM 1001 O O . ASN A 1 239 ? -18.245 -11.013 58.959 1.000 21.795 259 ASN AAA O 1
ATOM 1006 N N . SER A 1 240 ? -18.168 -10.036 56.967 1.000 18.366 260 SER AAA N 1
ATOM 1007 C CA . SER A 1 240 ? -18.949 -8.884 57.387 1.000 18.330 260 SER AAA CA 1
ATOM 1008 C C . SER A 1 240 ? -20.448 -9.205 57.475 1.000 17.647 260 SER AAA C 1
ATOM 1009 O O . SER A 1 240 ? -20.987 -9.931 56.597 1.000 18.654 260 SER AAA O 1
ATOM 1012 N N . TRP A 1 241 ? -21.066 -8.617 58.499 1.000 15.617 261 TRP AAA N 1
ATOM 1013 C CA . TRP A 1 241 ? -22.543 -8.660 58.658 1.000 15.560 261 TRP AAA CA 1
ATOM 1014 C C . TRP A 1 241 ? -23.180 -7.347 58.162 1.000 15.930 261 TRP AAA C 1
ATOM 1015 O O . TRP A 1 241 ? -24.386 -7.076 58.384 1.000 18.185 261 TRP AAA O 1
ATOM 1026 N N . ASN A 1 242 ? -22.412 -6.484 57.472 1.000 18.024 262 ASN AAA N 1
ATOM 1027 C CA . ASN A 1 242 ? -23.003 -5.201 57.062 1.000 14.791 262 ASN AAA CA 1
ATOM 1028 C C . ASN A 1 242 ? -23.857 -5.337 55.794 1.000 14.751 262 ASN AAA C 1
ATOM 1029 O O . ASN A 1 242 ? -23.641 -6.230 54.967 1.000 18.724 262 ASN AAA O 1
ATOM 1034 N N . TYR A 1 243 ? -24.914 -4.501 55.720 1.000 15.419 263 TYR AAA N 1
ATOM 1035 C CA . TYR A 1 243 ? -25.664 -4.510 54.465 1.000 14.955 263 TYR AAA CA 1
ATOM 1036 C C . TYR A 1 243 ? -26.607 -3.305 54.503 1.000 15.006 263 TYR AAA C 1
ATOM 1037 O O . TYR A 1 243 ? -26.784 -2.673 55.523 1.000 16.799 263 TYR AAA O 1
ATOM 1046 N N . ALA A 1 244 ? -27.113 -2.947 53.310 1.000 13.979 264 ALA AAA N 1
ATOM 1047 C CA . ALA A 1 244 ? -28.389 -2.212 53.208 1.000 15.472 264 ALA AAA CA 1
ATOM 1048 C 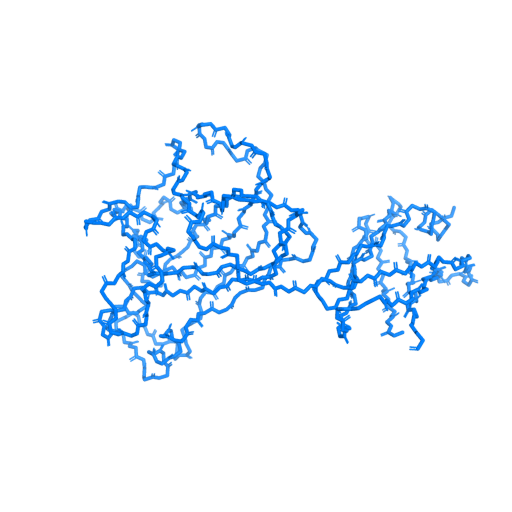C . ALA A 1 244 ? -29.385 -3.214 52.615 1.000 16.433 264 ALA AAA C 1
ATOM 1049 O O . ALA A 1 244 ? -29.092 -3.921 51.621 1.000 17.448 264 ALA AAA O 1
ATOM 1051 N N . HIS A 1 245 ? -30.593 -3.274 53.171 1.000 16.564 265 HIS AAA N 1
ATOM 1052 C CA . HIS A 1 245 ? -31.514 -4.393 52.896 1.000 17.540 265 HIS AAA CA 1
ATOM 1053 C C . HIS A 1 245 ? -32.881 -3.826 52.568 1.000 16.059 265 HIS AAA C 1
ATOM 1054 O O . HIS A 1 245 ? -33.372 -2.949 53.286 1.000 17.365 265 HIS AAA O 1
ATOM 1061 N N . GLY A 1 246 ? -33.369 -4.242 51.348 1.000 15.520 266 GLY AAA N 1
ATOM 1062 C CA . GLY A 1 246 ? -34.735 -3.842 50.987 1.000 17.860 266 GLY AAA CA 1
ATOM 1063 C C . GLY A 1 246 ? -35.848 -4.745 51.508 1.000 19.322 266 GLY AAA C 1
ATOM 1064 O O . GLY A 1 246 ? -35.680 -5.465 52.480 1.000 17.677 266 GLY AAA O 1
ATOM 1065 N N . TYR A 1 247 ? -37.039 -4.487 50.957 1.000 17.086 267 TYR AAA N 1
ATOM 1066 C CA . TYR A 1 247 ? -38.232 -5.280 51.239 1.000 15.279 267 TYR AAA CA 1
ATOM 1067 C C . TYR A 1 247 ? -38.591 -6.151 50.055 1.000 15.555 267 TYR AAA C 1
ATOM 1068 O O . TYR A 1 247 ? -38.317 -5.763 48.969 1.000 17.361 267 TYR AAA O 1
ATOM 1077 N N . ASP A 1 248 ? -39.352 -7.228 50.306 1.000 18.285 268 ASP AAA N 1
ATOM 1078 C CA . ASP A 1 248 ? -39.803 -8.079 49.239 1.000 19.672 268 ASP AAA CA 1
ATOM 1079 C C . ASP A 1 248 ? -40.773 -7.343 48.334 1.000 18.983 268 ASP AAA C 1
ATOM 1080 O O . ASP A 1 248 ? -41.726 -6.677 48.792 1.000 21.209 268 ASP AAA O 1
ATOM 1085 N N . PHE A 1 249 ? -40.655 -7.676 47.056 1.000 21.137 269 PHE AAA N 1
ATOM 1086 C CA . PHE A 1 249 ? -41.618 -7.191 46.081 1.000 18.298 269 PHE AAA CA 1
ATOM 1087 C C . PHE A 1 249 ? -41.792 -8.273 45.034 1.000 20.975 269 PHE AAA C 1
ATOM 1088 O O . PHE A 1 249 ? -40.971 -9.185 44.943 1.000 19.680 269 PHE AAA O 1
ATOM 1096 N N . ASN A 1 250 ? -42.779 -8.086 44.163 1.000 22.144 270 ASN AAA N 1
ATOM 1097 C CA . ASN A 1 250 ? -43.029 -9.082 43.134 1.000 21.782 270 ASN AAA CA 1
ATOM 1098 C C . ASN A 1 250 ? -42.110 -8.778 41.945 1.000 23.067 270 ASN AAA C 1
ATOM 1099 O O . ASN A 1 250 ? -42.083 -7.635 41.539 1.000 20.931 270 ASN AAA O 1
ATOM 1104 N N . PRO A 1 251 ? -41.310 -9.738 41.398 1.000 21.375 271 PRO AAA N 1
ATOM 1105 C CA . PRO A 1 251 ? -40.329 -9.457 40.319 1.000 23.061 271 PRO AAA CA 1
ATOM 1106 C C . PRO A 1 251 ? -40.955 -8.895 39.048 1.000 21.158 271 PRO AAA C 1
ATOM 1107 O O . PRO A 1 251 ? -40.244 -8.335 38.230 1.000 21.534 271 PRO AAA O 1
ATOM 1111 N N . SER A 1 252 ? -42.295 -8.988 38.929 1.000 21.732 272 SER AAA N 1
ATOM 1112 C CA . SER A 1 252 ? -43.021 -8.340 37.821 1.000 18.688 272 SER AAA CA 1
ATOM 1113 C C . SER A 1 252 ? -42.793 -6.823 37.830 1.000 19.688 272 SER AAA C 1
ATOM 1114 O O . SER A 1 252 ? -42.884 -6.155 36.798 1.000 23.246 272 SER AAA O 1
ATOM 1117 N N . GLU A 1 253 ? -42.390 -6.295 39.007 1.000 19.873 273 GLU AAA N 1
ATOM 1118 C CA . GLU A 1 253 ? -42.163 -4.867 39.161 1.000 20.471 273 GLU AAA CA 1
ATOM 1119 C C . GLU A 1 253 ? -40.754 -4.428 38.726 1.000 19.881 273 GLU AAA C 1
ATOM 1120 O O . GLU A 1 253 ? -40.498 -3.213 38.670 1.000 25.064 273 GLU AAA O 1
ATOM 1126 N N . PHE A 1 254 ? -39.819 -5.342 38.427 1.000 21.122 274 PHE AAA N 1
ATOM 1127 C CA . PHE A 1 254 ? -38.531 -4.852 37.943 1.000 19.164 274 PHE AAA CA 1
ATOM 1128 C C . PHE A 1 254 ? -38.767 -4.046 36.656 1.000 22.269 274 PHE AAA C 1
ATOM 1129 O O . PHE A 1 254 ? -39.615 -4.379 35.785 1.000 26.008 274 PHE AAA O 1
ATOM 1137 N N . PRO A 1 255 ? -38.026 -2.951 36.357 1.000 20.696 275 PRO AAA N 1
ATOM 1138 C CA . PRO A 1 255 ? -36.893 -2.444 37.142 1.000 21.431 275 PRO AAA CA 1
ATOM 1139 C C . PRO A 1 255 ? -37.338 -1.576 38.316 1.000 20.459 275 PRO AAA C 1
ATOM 1140 O O . PRO A 1 255 ? -38.438 -0.960 38.349 1.000 21.527 275 PRO AAA O 1
ATOM 1144 N N . VAL A 1 256 ? -36.533 -1.632 39.370 1.000 19.051 276 VAL AAA N 1
ATOM 1145 C CA . VAL A 1 256 ? -36.743 -0.778 40.535 1.000 19.245 276 VAL AAA CA 1
ATOM 1146 C C . VAL A 1 256 ? -35.475 0.031 40.761 1.000 19.299 276 VAL AAA C 1
ATOM 1147 O O . VAL A 1 256 ? -34.460 -0.289 40.172 1.000 18.323 276 VAL AAA O 1
ATOM 1151 N N . TRP A 1 257 ? -35.485 1.018 41.679 1.000 15.571 277 TRP AAA N 1
ATOM 1152 C CA . TRP A 1 257 ? -34.279 1.845 41.780 1.000 15.454 277 TRP AAA CA 1
ATOM 1153 C C . TRP A 1 257 ? -34.199 2.430 43.213 1.000 15.500 277 TRP AAA C 1
ATOM 1154 O O . TRP A 1 257 ? -35.227 2.689 43.884 1.000 17.302 277 TRP AAA O 1
ATOM 1165 N N . PHE A 1 258 ? -32.981 2.803 43.592 1.000 17.202 278 PHE AAA N 1
ATOM 1166 C CA . PHE A 1 258 ? -32.747 3.608 44.775 1.000 15.365 278 PHE AAA CA 1
ATOM 1167 C C . PHE A 1 258 ? -31.789 4.745 44.415 1.000 17.581 278 PHE AAA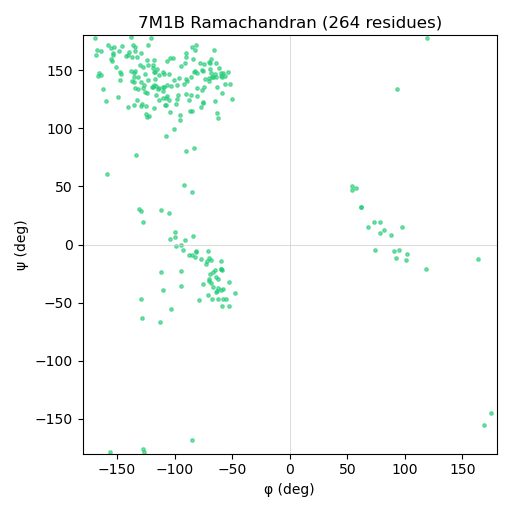 C 1
ATOM 1168 O O . PHE A 1 258 ? -31.150 4.716 43.365 1.000 17.338 278 PHE AAA O 1
ATOM 1176 N N . THR A 1 259 ? -31.790 5.774 45.282 1.000 16.098 279 THR AAA N 1
ATOM 1177 C CA . THR A 1 259 ? -31.149 7.058 45.012 1.000 16.058 279 THR AAA CA 1
ATOM 1178 C C . THR A 1 259 ? -30.291 7.468 46.187 1.000 15.207 279 THR AAA C 1
ATOM 1179 O O . THR A 1 259 ? -30.741 7.415 47.345 1.000 16.939 279 THR AAA O 1
ATOM 1183 N N . PHE A 1 260 ? -29.046 7.911 45.881 1.000 15.518 280 PHE AAA N 1
ATOM 1184 C CA . PHE A 1 260 ? -28.269 8.464 46.989 1.000 15.643 280 PHE AAA CA 1
ATOM 1185 C C . PHE A 1 260 ? -27.501 9.709 46.509 1.000 14.478 280 PHE AAA C 1
ATOM 1186 O O . PHE A 1 260 ? -27.470 10.011 45.308 1.000 17.851 280 PHE AAA O 1
ATOM 1194 N N . ASP A 1 261 ? -27.003 10.469 47.467 1.000 16.255 281 ASP AAA N 1
ATOM 1195 C CA . ASP A 1 261 ? -26.257 11.705 47.196 1.000 16.824 281 ASP AAA CA 1
ATOM 1196 C C . ASP A 1 261 ? -24.794 11.379 47.502 1.000 17.345 281 ASP AAA C 1
ATOM 1197 O O . ASP A 1 261 ? -24.439 11.104 48.675 1.000 17.412 281 ASP AAA O 1
ATOM 1202 N N . MET A 1 262 ? -23.904 11.637 46.589 1.000 17.137 282 MET AAA N 1
ATOM 1203 C CA . MET A 1 262 ? -22.461 11.489 46.828 1.000 18.775 282 MET AAA 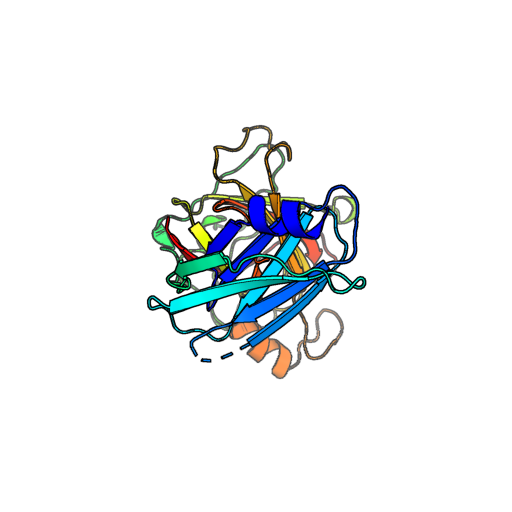CA 1
ATOM 1204 C C . MET A 1 262 ? -21.910 12.605 47.750 1.000 22.521 282 MET AAA C 1
ATOM 1205 O O . MET A 1 262 ? -20.846 12.450 48.330 1.000 20.148 282 MET AAA O 1
ATOM 1210 N N . GLY A 1 263 ? -22.663 13.694 47.916 1.000 17.388 283 GLY AAA N 1
ATOM 1211 C CA . GLY A 1 263 ? -22.292 14.801 48.771 1.000 18.788 283 GLY AAA CA 1
ATOM 1212 C C . GLY A 1 263 ? -21.245 15.748 48.158 1.000 19.971 283 GLY AAA C 1
ATOM 1213 O O . GLY A 1 263 ? -20.824 16.742 48.803 1.000 24.294 283 GLY AAA O 1
ATOM 1214 N N . GLN A 1 264 ? -20.977 15.550 46.871 1.000 22.668 284 GLN AAA N 1
ATOM 1215 C CA . GLN A 1 264 ? -20.102 16.420 46.108 1.000 21.479 284 GLN AAA CA 1
ATOM 1216 C C . GLN A 1 264 ? -20.304 16.042 44.650 1.000 19.867 284 GLN AAA C 1
ATOM 1217 O O . GLN A 1 264 ? -20.834 14.950 44.356 1.000 20.943 284 GLN AAA O 1
ATOM 1223 N N . THR A 1 265 ? -19.784 16.895 43.769 1.000 20.566 285 THR AAA N 1
ATOM 1224 C CA . THR A 1 265 ? -19.868 16.598 42.335 1.000 18.053 285 THR AAA CA 1
ATOM 1225 C C . THR A 1 265 ? -18.531 16.042 41.853 1.000 20.475 285 THR AAA C 1
ATOM 1226 O O . THR A 1 265 ? -17.481 16.564 42.219 1.000 22.569 285 THR AAA O 1
ATOM 1230 N N . ALA A 1 266 ? -18.570 15.061 40.958 1.000 18.166 286 ALA AAA N 1
ATOM 1231 C CA . ALA A 1 266 ? -17.337 14.434 40.486 1.000 16.254 286 ALA AAA CA 1
ATOM 1232 C C . ALA A 1 266 ? -17.506 13.909 39.069 1.000 19.646 286 ALA AAA C 1
ATOM 1233 O O . ALA A 1 266 ? -18.588 13.529 38.684 1.000 20.272 286 ALA AAA O 1
ATOM 1235 N N . GLN A 1 267 ? -16.384 13.844 38.344 1.000 18.504 287 GLN AAA N 1
ATOM 1236 C CA . GLN A 1 267 ? -16.244 13.091 37.108 1.000 17.904 287 GLN AAA CA 1
ATOM 1237 C C . GLN A 1 267 ? -15.894 11.666 37.499 1.000 18.769 287 GLN AAA C 1
ATOM 1238 O O . GLN A 1 267 ? -14.856 11.451 38.120 1.000 20.311 287 GLN AAA O 1
ATOM 1244 N N . LEU A 1 268 ? -16.773 10.681 37.225 1.000 16.934 288 LEU AAA N 1
ATOM 1245 C CA . LEU A 1 268 ? -16.588 9.335 37.732 1.000 17.647 288 LEU AAA CA 1
ATOM 1246 C C . LEU A 1 268 ? -15.775 8.467 36.782 1.000 16.676 288 LEU AAA C 1
ATOM 1247 O O . LEU A 1 268 ? -15.990 8.472 35.538 1.000 18.585 288 LEU AAA O 1
ATOM 1252 N N . SER A 1 269 ? -14.934 7.626 37.366 1.000 17.610 289 SER AAA N 1
ATOM 1253 C CA . SER A 1 269 ? -14.112 6.660 36.664 1.000 17.945 289 SER AAA CA 1
ATOM 1254 C C . SER A 1 269 ? -14.678 5.251 36.768 1.000 17.541 289 SER AAA C 1
ATOM 1255 O O . SER A 1 269 ? -14.813 4.575 35.771 1.000 19.331 289 SER AAA O 1
ATOM 1258 N N . ARG A 1 270 ? -14.886 4.781 37.984 1.000 16.683 290 ARG AAA N 1
ATOM 1259 C CA . ARG A 1 270 ? -15.306 3.394 38.187 1.000 16.858 290 ARG AAA CA 1
ATOM 1260 C C . ARG A 1 270 ? -15.845 3.247 39.611 1.000 17.674 290 ARG AAA C 1
ATOM 1261 O O . ARG A 1 270 ? -15.771 4.199 40.406 1.000 17.194 290 ARG AAA O 1
ATOM 1269 N N . PHE A 1 271 ? -16.521 2.120 39.881 1.000 16.646 291 PHE AAA N 1
ATOM 1270 C CA . PHE A 1 271 ? -16.895 1.846 41.258 1.000 16.041 291 PHE AAA CA 1
ATOM 1271 C C . PHE A 1 271 ? -16.708 0.356 41.523 1.000 16.189 291 PHE AAA C 1
ATOM 1272 O O . PHE A 1 271 ? -16.550 -0.449 40.602 1.000 19.368 291 PHE AAA O 1
ATOM 1280 N N . THR A 1 272 ? -16.674 0.033 42.823 1.000 15.956 292 THR AAA N 1
ATOM 1281 C CA . THR A 1 272 ? -16.532 -1.342 43.288 1.000 19.694 292 THR AAA CA 1
ATOM 1282 C C . THR A 1 272 ? -17.784 -1.665 44.115 1.000 18.168 292 THR AAA C 1
ATOM 1283 O O . THR A 1 272 ? -18.248 -0.821 44.914 1.000 17.880 292 THR AAA O 1
ATOM 1287 N N . SER A 1 273 ? -18.373 -2.862 43.887 1.000 16.265 293 SER AAA N 1
ATOM 1288 C CA . SER A 1 273 ? -19.648 -3.250 44.516 1.000 17.941 293 SER AAA CA 1
ATOM 1289 C C . SER A 1 273 ? -19.405 -4.561 45.264 1.000 18.098 293 SER AAA C 1
ATOM 1290 O O . SER A 1 273 ? -18.741 -5.489 44.754 1.000 20.708 293 SER AAA O 1
ATOM 1293 N N . TRP A 1 274 ? -19.826 -4.604 46.547 1.000 16.326 294 TRP AAA N 1
ATOM 1294 C CA . TRP A 1 274 ? -19.821 -5.850 47.293 1.000 14.731 294 TRP AAA CA 1
ATOM 1295 C C . TRP A 1 274 ? -21.214 -6.322 47.643 1.000 14.543 294 TRP AAA C 1
ATOM 1296 O O . TRP A 1 274 ? -22.024 -5.523 48.091 1.000 16.191 294 TRP AAA O 1
ATOM 1307 N N . GLN A 1 275 ? -21.445 -7.642 47.425 1.000 14.608 295 GLN AAA N 1
ATOM 1308 C CA . GLN A 1 275 ? -22.684 -8.281 47.828 1.000 14.622 295 GLN AAA CA 1
ATOM 1309 C C . GLN A 1 275 ? -22.670 -8.554 49.350 1.000 15.544 295 GLN AAA C 1
ATOM 1310 O O . GLN A 1 275 ? -21.604 -8.740 49.954 1.000 17.347 295 GLN AAA O 1
ATOM 1316 N N . ARG A 1 276 ? -23.885 -8.661 49.941 1.000 15.005 296 ARG AAA N 1
ATOM 1317 C CA . ARG A 1 276 ? -23.965 -9.059 51.363 1.000 14.632 296 ARG AAA CA 1
ATOM 1318 C C . ARG A 1 276 ? -23.495 -10.523 51.396 1.000 16.653 296 ARG AAA C 1
ATOM 1319 O O . ARG A 1 276 ? -23.768 -11.349 50.509 1.000 18.918 296 ARG AAA O 1
ATOM 1327 N N . SER A 1 277 ? -22.783 -10.886 52.483 1.000 16.178 297 SER AAA N 1
ATOM 1328 C CA . SER A 1 277 ? -21.999 -12.108 52.501 1.000 16.212 297 SER AAA CA 1
ATOM 1329 C C . SER A 1 277 ? -22.320 -12.974 53.713 1.000 15.227 297 SER AAA C 1
ATOM 1330 O O . SER A 1 277 ? -22.721 -14.125 53.528 1.000 18.568 297 SER AAA O 1
ATOM 1333 N N . MET A 1 278 ? -22.063 -12.487 54.964 1.000 16.094 298 MET AAA N 1
ATOM 1334 C CA . MET A 1 278 ? -22.325 -13.213 56.196 1.000 20.563 298 MET AAA CA 1
ATOM 1335 C C . MET A 1 278 ? -21.652 -14.582 56.160 1.000 21.075 298 MET AAA C 1
ATOM 1336 O O . MET A 1 278 ? -22.229 -15.624 56.533 1.000 24.847 298 MET AAA O 1
ATOM 1341 N N . GLY A 1 279 ? -20.389 -14.563 55.759 1.000 20.846 299 GLY AAA N 1
ATOM 1342 C CA . GLY A 1 279 ? -19.603 -15.783 55.731 1.000 22.094 299 GLY AAA CA 1
ATOM 1343 C C . GLY A 1 279 ? -19.459 -16.419 54.337 1.000 23.758 299 GLY AAA C 1
ATOM 1344 O O . GLY A 1 279 ? -18.624 -17.301 54.107 1.000 29.462 299 GLY AAA O 1
ATOM 1345 N N . GLY A 1 280 ? -20.261 -15.970 53.390 1.000 21.958 300 GLY AAA N 1
ATOM 1346 C CA . GLY A 1 280 ? -20.227 -16.356 51.987 1.000 23.061 300 GLY AAA CA 1
ATOM 1347 C C . GLY A 1 280 ? -21.496 -17.044 51.465 1.000 22.612 300 GLY AAA C 1
ATOM 1348 O O . GLY A 1 280 ? -21.703 -17.073 50.237 1.000 21.901 300 GLY AAA O 1
ATOM 1349 N N . SER A 1 281 ? -22.314 -17.619 52.358 1.000 22.571 301 SER AAA N 1
ATOM 1350 C CA . SER A 1 281 ? -23.400 -18.418 51.805 1.000 24.368 301 SER AAA CA 1
ATOM 1351 C C . SER A 1 281 ? -24.481 -17.546 51.164 1.000 25.353 301 SER AAA C 1
ATOM 1352 O O . SER A 1 281 ? -25.302 -18.047 50.417 1.000 23.282 301 SER AAA O 1
ATOM 1355 N N . TYR A 1 282 ? -24.464 -16.239 51.433 1.000 21.141 302 TYR AAA N 1
ATOM 1356 C CA . TYR A 1 282 ? -25.460 -15.320 50.870 1.000 21.171 302 TYR AAA CA 1
ATOM 1357 C C . TYR A 1 282 ? -25.094 -14.756 49.505 1.000 20.105 302 TYR AAA C 1
ATOM 1358 O O . TYR A 1 282 ? -25.870 -14.017 48.897 1.000 19.948 302 TYR AAA O 1
ATOM 1367 N N . TYR A 1 283 ? -23.855 -15.014 49.069 1.000 18.768 303 TYR AAA N 1
ATOM 1368 C CA . TYR A 1 283 ? -23.520 -14.552 47.731 1.000 18.530 303 TYR AAA CA 1
ATOM 1369 C C . TYR A 1 283 ? -24.437 -15.146 46.660 1.000 19.138 303 TYR AAA C 1
ATOM 1370 O O . TYR A 1 283 ? -24.869 -16.320 46.702 1.000 20.313 303 TYR AAA O 1
ATOM 1379 N N . TYR A 1 284 ? -24.708 -14.318 45.668 1.000 17.787 304 TYR AAA N 1
ATOM 1380 C CA . TYR A 1 284 ? -25.383 -14.711 44.426 1.000 16.574 304 TYR AAA CA 1
ATOM 1381 C C . TYR A 1 284 ? -26.808 -15.231 44.720 1.000 18.348 304 TYR AAA C 1
ATOM 1382 O O . TYR A 1 284 ? -27.310 -16.111 44.017 1.000 20.449 304 TYR AAA O 1
ATOM 1391 N N . ARG A 1 285 ? -27.427 -14.677 45.758 1.000 17.433 305 ARG AAA N 1
ATOM 1392 C CA . ARG A 1 285 ? -28.839 -14.946 46.076 1.000 16.471 305 ARG AAA CA 1
ATOM 1393 C C . ARG A 1 285 ? -29.237 -13.929 47.160 1.000 16.057 305 ARG AAA C 1
ATOM 1394 O O . ARG A 1 285 ? -28.446 -13.033 47.506 1.000 17.908 305 ARG AAA O 1
ATOM 1402 N N . ALA A 1 286 ? -30.523 -13.966 47.560 1.000 16.406 306 ALA AAA N 1
ATOM 1403 C CA . ALA A 1 286 ? -30.974 -13.205 48.716 1.000 18.260 306 ALA AAA CA 1
ATOM 1404 C C . ALA A 1 286 ? -30.629 -11.716 48.613 1.000 16.884 306 ALA AAA C 1
ATOM 1405 O O . ALA A 1 286 ? -30.025 -11.109 49.510 1.000 18.389 306 ALA AAA O 1
ATOM 1407 N N . GLY A 1 287 ? -30.994 -11.163 47.466 1.000 16.631 307 GLY AAA N 1
ATOM 1408 C CA . GLY A 1 287 ? -30.911 -9.731 47.251 1.000 15.819 307 GLY AAA CA 1
ATOM 1409 C C . GLY A 1 287 ? -29.694 -9.322 46.419 1.000 15.354 307 GLY AAA C 1
ATOM 1410 O O . GLY A 1 287 ? -29.646 -8.152 46.058 1.000 16.781 307 GLY AAA O 1
ATOM 1411 N N . ALA A 1 288 ? -28.788 -10.269 46.134 1.000 17.328 308 ALA AAA N 1
ATOM 1412 C CA . ALA A 1 288 ? -27.655 -9.900 45.336 1.000 16.679 308 ALA AAA CA 1
ATOM 1413 C C . ALA A 1 288 ? -28.124 -9.489 43.920 1.000 15.880 308 ALA AAA C 1
ATOM 1414 O O . ALA A 1 288 ? -28.795 -10.267 43.207 1.000 19.549 308 ALA AAA O 1
ATOM 1416 N N . ILE A 1 289 ? -27.765 -8.257 43.500 1.000 16.320 309 ILE AAA N 1
ATOM 1417 C CA . ILE A 1 289 ? -28.165 -7.791 42.170 1.000 15.920 309 ILE AAA CA 1
ATOM 1418 C C . ILE A 1 289 ? -27.342 -8.386 41.041 1.000 18.032 309 ILE AAA C 1
ATOM 1419 O O . ILE A 1 289 ? -26.140 -8.650 41.166 1.000 18.199 309 ILE AAA O 1
ATOM 1424 N N . LYS A 1 290 ? -27.977 -8.518 39.873 1.000 18.413 310 LYS AAA N 1
ATOM 1425 C CA . LYS A 1 290 ? -27.338 -9.196 38.732 1.000 19.081 310 LYS AAA CA 1
ATOM 1426 C C . LYS A 1 290 ? -27.055 -8.195 37.614 1.000 19.714 310 LYS AAA C 1
ATOM 1427 O O . LYS A 1 290 ? -25.870 -7.937 37.358 1.000 19.854 310 LYS AAA O 1
ATOM 1433 N N . GLU A 1 291 ? -28.081 -7.626 36.982 1.000 18.365 311 GLU AAA N 1
ATOM 1434 C CA . GLU A 1 291 ? -27.873 -6.551 36.030 1.000 18.584 311 GLU AAA CA 1
ATOM 1435 C C . GLU A 1 291 ? -28.537 -5.274 36.513 1.000 15.758 311 GLU AAA C 1
ATOM 1436 O O . GLU A 1 291 ? -29.646 -5.264 37.055 1.000 18.798 311 GLU AAA O 1
ATOM 1442 N N . TRP A 1 292 ? -27.863 -4.157 36.254 1.000 18.210 312 TRP AAA N 1
ATOM 1443 C CA . TRP A 1 292 ? -28.444 -2.867 36.588 1.000 17.163 312 TRP AAA CA 1
ATOM 1444 C C . TRP A 1 292 ? -27.783 -1.786 35.720 1.000 16.039 312 TRP AAA C 1
ATOM 1445 O O . TRP A 1 292 ? -26.761 -2.007 35.048 1.000 18.922 312 TRP AAA O 1
ATOM 1456 N N . GLU A 1 293 ? -28.349 -0.591 35.802 1.000 18.686 313 GLU AAA N 1
ATOM 1457 C CA . GLU A 1 293 ? -27.772 0.603 35.264 1.000 18.202 313 GLU AAA CA 1
ATOM 1458 C C . GLU A 1 293 ? -27.480 1.581 36.386 1.000 19.412 313 GLU AAA C 1
ATOM 1459 O O . GLU A 1 293 ? -28.230 1.653 37.340 1.000 19.631 313 GLU AAA O 1
ATOM 1465 N N . VAL A 1 294 ? -26.419 2.367 36.187 1.000 18.265 314 VAL AAA N 1
ATOM 1466 C CA . VAL A 1 294 ? -26.144 3.484 37.089 1.000 18.638 314 VAL AAA CA 1
ATOM 1467 C C . VAL A 1 294 ? -26.463 4.780 36.357 1.000 19.841 314 VAL AAA C 1
ATOM 1468 O O . VAL A 1 294 ? -26.015 4.931 35.212 1.000 19.306 314 VAL AAA O 1
ATOM 1472 N N . TRP A 1 295 ? -27.314 5.630 36.961 1.000 18.391 315 TRP AAA N 1
ATOM 1473 C CA . TRP A 1 295 ? -27.705 6.903 36.382 1.000 17.436 315 TRP AAA CA 1
ATOM 1474 C C . TRP A 1 295 ? -27.245 8.013 37.298 1.000 16.024 315 TRP AAA C 1
ATOM 1475 O O . TRP A 1 295 ? -27.030 7.806 38.521 1.000 16.875 315 TRP AAA O 1
ATOM 1486 N N . GLY A 1 296 ? -27.130 9.211 36.747 1.000 19.295 316 GLY AAA N 1
ATOM 1487 C CA . GLY A 1 296 ? -26.704 10.299 37.644 1.000 19.248 316 GLY AAA CA 1
ATOM 1488 C C . GLY A 1 296 ? -27.198 11.672 37.192 1.000 16.494 316 GLY AAA C 1
ATOM 1489 O O . GLY A 1 296 ? -27.573 11.850 36.018 1.000 18.097 316 GLY AAA O 1
ATOM 1490 N N . ARG A 1 297 ? -27.045 12.695 38.047 1.000 16.643 317 ARG AAA N 1
ATOM 1491 C CA . ARG A 1 297 ? -27.213 14.091 37.664 1.000 16.866 317 ARG AAA CA 1
ATOM 1492 C C . ARG A 1 297 ? -26.422 14.982 38.612 1.000 16.633 317 ARG AAA C 1
ATOM 1493 O O . ARG A 1 297 ? -26.135 14.603 39.772 1.000 18.855 317 ARG AAA O 1
ATOM 1501 N N . SER A 1 298 ? -26.125 16.213 38.159 1.000 19.776 318 SER AAA N 1
ATOM 1502 C CA . SER A 1 298 ? -25.379 17.114 39.023 1.000 21.137 318 SER AAA CA 1
ATOM 1503 C C . SER A 1 298 ? -26.283 18.046 39.836 1.000 21.146 318 SER AAA C 1
ATOM 1504 O O . SER A 1 298 ? -25.844 18.552 40.874 1.000 27.432 318 SER AAA O 1
ATOM 1507 N N . ASP A 1 299 ? -27.516 18.262 39.357 1.000 21.398 319 ASP AAA N 1
ATOM 1508 C CA . ASP A 1 299 ? -28.449 19.200 39.969 1.000 22.351 319 ASP AAA CA 1
ATOM 1509 C C . ASP A 1 299 ? -29.490 18.440 40.811 1.000 21.180 319 ASP AAA C 1
ATOM 1510 O O . ASP A 1 299 ? -29.612 17.207 40.732 1.000 19.509 319 ASP AAA O 1
ATOM 1515 N N . LEU A 1 300 ? -30.128 19.165 41.731 1.000 20.851 320 LEU AAA N 1
ATOM 1516 C CA . LEU A 1 300 ? -31.118 18.584 42.645 1.000 20.354 320 LEU AAA CA 1
ATOM 1517 C C . LEU A 1 300 ? -32.175 17.763 41.886 1.000 20.014 320 LEU AAA C 1
ATOM 1518 O O . LEU A 1 300 ? -32.883 18.267 40.993 1.000 21.417 320 LEU AAA O 1
ATOM 1523 N N . PRO A 1 301 ? -32.375 16.487 42.257 1.000 19.902 321 PRO AAA N 1
ATOM 1524 C CA . PRO A 1 301 ? -33.508 15.698 41.754 1.000 19.156 321 PRO AAA CA 1
ATOM 1525 C C . PRO A 1 301 ? -34.839 16.312 42.162 1.000 19.906 321 PRO AAA C 1
ATOM 1526 O O . PRO A 1 301 ? -34.929 16.933 43.212 1.000 21.989 321 PRO AAA O 1
ATOM 1530 N N . SER A 1 302 ? -35.845 16.073 41.333 1.000 18.928 322 SER AAA N 1
ATOM 1531 C CA . SER A 1 302 ? -37.235 16.306 41.745 1.000 19.372 322 SER AAA CA 1
ATOM 1532 C C . SER A 1 302 ? -37.653 15.259 42.791 1.000 20.596 322 SER AAA C 1
ATOM 1533 O O . SER A 1 302 ? -37.340 14.060 42.657 1.000 18.663 322 SER AAA O 1
ATOM 1536 N N . SER A 1 303 ? -38.404 15.723 43.783 1.000 21.720 323 SER AAA N 1
ATOM 1537 C CA . SER A 1 303 ? -38.800 14.888 44.939 1.000 20.974 323 SER AAA CA 1
ATOM 1538 C C . SER A 1 303 ? -39.708 13.716 44.536 1.000 18.839 323 SER AAA C 1
ATOM 1539 O O . SER A 1 303 ? -39.708 12.681 45.192 1.000 20.979 323 SER AAA O 1
ATOM 1542 N N . ASP A 1 304 ? -40.389 13.830 43.353 1.000 20.949 324 ASP AAA N 1
ATOM 1543 C CA . ASP A 1 304 ? -41.323 12.779 42.926 1.000 22.204 324 ASP AAA CA 1
ATOM 1544 C C . ASP A 1 304 ? -40.552 11.572 42.375 1.000 20.131 324 ASP AAA C 1
ATOM 1545 O O . ASP A 1 304 ? -41.095 10.497 42.122 1.000 22.548 324 ASP AAA O 1
ATOM 1550 N N . GLY A 1 305 ? -39.248 11.779 42.140 1.000 18.591 325 GLY AAA N 1
ATOM 1551 C CA . GLY A 1 305 ? -38.404 10.726 41.558 1.000 18.004 325 GLY AAA CA 1
ATOM 1552 C C . GLY A 1 305 ? -38.569 10.573 40.045 1.000 17.541 325 GLY AAA C 1
ATOM 1553 O O . GLY A 1 305 ? -38.161 9.548 39.469 1.000 20.864 325 GLY AAA O 1
ATOM 1554 N N . SER A 1 306 ? -39.094 11.613 39.416 1.000 19.687 326 SER AAA N 1
ATOM 1555 C CA . SER A 1 306 ? -39.171 11.551 37.952 1.000 19.391 326 SER AAA CA 1
ATOM 1556 C C . SER A 1 306 ? -37.788 11.315 37.349 1.000 21.799 326 SER AAA C 1
ATOM 1557 O O . SER A 1 306 ? -36.793 11.883 37.788 1.000 21.274 326 SER AAA O 1
ATOM 1560 N N . TRP A 1 307 ? -37.748 10.544 36.239 1.000 21.162 327 TRP AAA N 1
ATOM 1561 C CA . TRP A 1 307 ? -36.470 10.283 35.590 1.000 20.709 327 TRP AAA CA 1
ATOM 1562 C C . TRP A 1 307 ? -35.999 11.431 34.665 1.000 22.619 327 TRP AAA C 1
ATOM 1563 O O . TRP A 1 307 ? -34.847 11.452 34.210 1.000 23.642 327 TRP AAA O 1
ATOM 1574 N N . ASP A 1 308 ? -36.852 12.450 34.487 1.000 24.895 328 ASP AAA N 1
ATOM 1575 C CA . ASP A 1 308 ? -36.462 13.633 33.736 1.000 25.188 328 ASP AAA CA 1
ATOM 1576 C C . ASP A 1 308 ? -35.236 14.269 34.396 1.000 24.575 328 ASP AAA C 1
ATOM 1577 O O . ASP A 1 308 ? -35.184 14.427 35.647 1.000 24.473 328 ASP AAA O 1
ATOM 1582 N N . GLY A 1 309 ? -34.206 14.556 33.597 1.000 23.512 329 GLY AAA N 1
ATOM 1583 C CA . GLY A 1 309 ? -33.052 15.257 34.143 1.000 24.618 329 GLY AAA CA 1
ATOM 1584 C C . GLY A 1 309 ? -31.932 14.307 34.589 1.000 21.358 329 GLY AAA C 1
ATOM 1585 O O . GLY A 1 309 ? -30.840 14.763 34.969 1.000 23.984 329 GLY AAA O 1
ATOM 1586 N N . TRP A 1 310 ? -32.179 12.993 34.527 1.000 19.114 330 TRP AAA N 1
ATOM 1587 C CA . TRP A 1 310 ? -31.191 11.966 34.869 1.000 20.378 330 TRP AAA CA 1
ATOM 1588 C C . TRP A 1 310 ? -30.495 11.483 33.598 1.000 22.872 330 TRP AAA C 1
ATOM 1589 O O . TRP A 1 310 ? -31.159 11.336 32.557 1.000 24.990 330 TRP AAA O 1
ATOM 1600 N N . THR A 1 311 ? -29.179 11.178 33.679 1.000 20.955 331 THR AAA N 1
ATOM 1601 C CA . THR A 1 311 ? -28.333 10.718 32.571 1.000 20.458 331 THR AAA CA 1
ATOM 1602 C C . THR A 1 311 ? -27.812 9.320 32.913 1.000 18.421 331 THR AAA C 1
ATOM 1603 O O . THR A 1 311 ? -27.387 9.061 34.074 1.000 20.795 331 THR AAA O 1
ATOM 1607 N N . LYS A 1 312 ? -27.847 8.409 31.950 1.000 21.839 332 LYS AAA N 1
ATOM 1608 C CA . LYS A 1 312 ? -27.295 7.090 32.179 1.000 20.802 332 LYS AAA CA 1
ATOM 1609 C C . LYS A 1 312 ? -25.763 7.118 32.128 1.000 21.378 332 LYS AAA C 1
ATOM 1610 O O . LYS A 1 312 ? -25.138 7.727 31.217 1.000 25.141 332 LYS AAA O 1
ATOM 1616 N N . LEU A 1 313 ? -25.166 6.462 33.152 1.000 19.899 333 LEU AAA N 1
ATOM 1617 C CA . LEU A 1 313 ? -23.710 6.469 33.281 1.000 17.981 333 LEU AAA CA 1
ATOM 1618 C C . LEU A 1 313 ? -23.022 5.121 33.048 1.000 22.193 333 LEU AAA C 1
ATOM 1619 O O . LEU A 1 313 ? -21.807 5.134 32.779 1.000 23.807 333 LEU AAA O 1
ATOM 1624 N N . ALA A 1 314 ? -23.709 3.978 33.221 1.000 20.438 334 ALA AAA N 1
ATOM 1625 C CA . ALA A 1 314 ? -23.059 2.663 33.110 1.000 19.547 334 ALA AAA CA 1
ATOM 1626 C C . ALA A 1 314 ? -24.140 1.605 33.018 1.000 19.499 334 ALA AAA C 1
ATOM 1627 O O . ALA A 1 314 ? -25.243 1.780 33.555 1.000 20.863 334 ALA AAA O 1
ATOM 1629 N N . ASP A 1 315 ? -23.820 0.561 32.228 1.000 21.398 335 ASP AAA N 1
ATOM 1630 C CA . ASP A 1 315 ? -24.557 -0.692 32.243 1.000 21.157 335 ASP AAA CA 1
ATOM 1631 C C . ASP A 1 315 ? -23.648 -1.675 32.947 1.000 22.401 335 ASP AAA C 1
ATOM 1632 O O . ASP A 1 315 ? -22.412 -1.741 32.670 1.000 22.657 335 ASP AAA O 1
ATOM 1637 N N . CYS A 1 316 ? -24.260 -2.466 33.832 1.000 21.271 336 CYS AAA N 1
ATOM 1638 C CA . CYS A 1 316 ? -23.449 -3.283 34.699 1.000 19.383 336 CYS AAA CA 1
ATOM 1639 C C . CYS A 1 316 ? -24.025 -4.682 34.812 1.000 17.489 336 CYS AAA C 1
ATOM 1640 O O . CYS A 1 316 ? -25.247 -4.814 35.007 1.000 20.161 336 CYS AAA O 1
ATOM 1643 N N . GLU A 1 317 ? -23.149 -5.672 34.838 1.000 17.999 337 GLU AAA N 1
ATOM 1644 C CA . GLU A 1 317 ? -23.558 -7.062 35.133 1.000 18.081 337 GLU AAA CA 1
ATOM 1645 C C . GLU A 1 317 ? -22.596 -7.711 36.121 1.000 20.615 337 GLU AAA C 1
ATOM 1646 O O . GLU A 1 317 ? -21.394 -7.841 35.849 1.000 17.733 337 GLU AAA O 1
ATOM 1652 N N . SER A 1 318 ? -23.139 -8.126 37.282 1.000 19.565 338 SER AAA N 1
ATOM 1653 C CA . SER A 1 318 ? -22.381 -8.911 38.252 1.000 20.190 338 SER AAA CA 1
ATOM 1654 C C . SER A 1 318 ? -22.268 -10.337 37.715 1.000 18.705 338 SER AAA C 1
ATOM 1655 O O . SER A 1 318 ? -23.281 -10.995 37.461 1.000 21.768 338 SER AAA O 1
ATOM 1658 N N . ILE A 1 319 ? -21.021 -10.806 37.536 1.000 17.612 339 ILE AAA N 1
ATOM 1659 C CA . ILE A 1 319 ? -20.714 -12.146 37.025 1.000 21.697 339 ILE AAA CA 1
ATOM 1660 C C . ILE A 1 319 ? -20.565 -13.139 38.177 1.000 17.736 339 ILE AAA C 1
ATOM 1661 O O . ILE A 1 319 ? -19.909 -12.844 39.194 1.000 20.815 339 ILE AAA O 1
ATOM 1666 N N . LYS A 1 320 ? -21.137 -14.361 37.979 1.000 22.426 340 LYS AAA N 1
ATOM 1667 C CA . LYS A 1 320 ? -20.902 -15.505 38.863 1.000 19.622 340 LYS AAA CA 1
ATOM 1668 C C . LYS A 1 320 ? -19.870 -16.408 38.189 1.000 23.523 340 LYS AAA C 1
ATOM 1669 O O . LYS A 1 320 ? -20.218 -17.065 37.232 1.000 22.710 340 LYS AAA O 1
ATOM 1675 N N . PRO A 1 321 ? -18.570 -16.390 38.527 1.000 21.882 341 PRO AAA N 1
ATOM 1676 C CA . PRO A 1 321 ? -17.561 -17.135 37.736 1.000 25.616 341 PRO AAA CA 1
ATOM 1677 C C . PRO A 1 321 ? -17.917 -18.589 37.400 1.000 25.471 341 PRO AAA C 1
ATOM 1678 O O . PRO A 1 321 ? -17.686 -19.061 36.278 1.000 24.729 341 PRO AAA O 1
ATOM 1682 N N . SER A 1 322 ? -18.483 -19.317 38.368 1.000 24.192 342 SER AAA N 1
ATOM 1683 C CA . SER A 1 322 ? -18.823 -20.727 38.136 1.000 23.957 342 SER AAA CA 1
ATOM 1684 C C . SER A 1 322 ? -19.993 -20.918 37.169 1.000 23.110 342 SER AAA C 1
ATOM 1685 O O . SER A 1 322 ? -20.143 -21.998 36.543 1.000 33.299 342 SER AAA O 1
ATOM 1688 N N . GLY A 1 323 ? -20.907 -19.932 37.140 1.000 26.283 343 GLY AAA N 1
ATOM 1689 C CA . GLY A 1 323 ? -22.152 -20.068 36.397 1.000 27.414 343 GLY AAA CA 1
ATOM 1690 C C . GLY A 1 323 ? -23.089 -21.126 37.034 1.000 28.870 343 GLY AAA C 1
ATOM 1691 O O . GLY A 1 323 ? -24.095 -21.509 36.435 1.000 30.045 343 GLY AAA O 1
ATOM 1692 N N . TRP A 1 324 ? -22.849 -21.550 38.296 1.000 24.871 344 TRP AAA N 1
ATOM 1693 C CA . TRP A 1 324 ? -23.693 -22.547 38.950 1.000 20.595 344 TRP AAA CA 1
ATOM 1694 C C . TRP A 1 324 ? -25.051 -21.965 39.274 1.000 22.388 344 TRP AAA C 1
ATOM 1695 O O . TRP A 1 324 ? -25.234 -20.735 39.336 1.000 26.479 344 TRP AAA O 1
ATOM 1706 N N . PRO A 1 325 ? -26.068 -22.833 39.426 1.000 23.158 345 PRO AAA N 1
ATOM 1707 C CA . PRO A 1 325 ? -27.398 -22.330 39.770 1.000 27.308 345 PRO AAA CA 1
ATOM 1708 C C . PRO A 1 325 ? -27.490 -21.694 41.160 1.000 27.228 345 PRO AAA C 1
ATOM 1709 O O . PRO A 1 325 ? -26.601 -21.876 42.026 1.000 25.937 345 PRO AAA O 1
ATOM 1713 N N . THR A 1 326 ? -28.623 -20.992 41.395 1.000 29.650 346 THR AAA N 1
ATOM 1714 C CA . THR A 1 326 ? -28.848 -20.386 42.710 1.000 30.304 346 THR AAA CA 1
ATOM 1715 C C . THR A 1 326 ? -28.661 -21.419 43.804 1.000 29.406 346 THR AAA C 1
ATOM 1716 O O . THR A 1 326 ? -29.258 -22.518 43.724 1.000 34.262 346 THR AAA O 1
ATOM 1720 N N . GLY A 1 327 ? -27.993 -20.977 44.881 1.000 31.089 347 GLY AAA N 1
ATOM 1721 C CA . GLY A 1 327 ? -27.814 -21.776 46.081 1.000 30.619 347 GLY AAA CA 1
ATOM 1722 C C . GLY A 1 327 ? -26.541 -22.622 46.053 1.000 31.524 347 GLY AAA C 1
ATOM 1723 O O . GLY A 1 327 ? -26.221 -23.255 47.056 1.000 31.499 347 GLY AAA O 1
ATOM 1724 N N . SER A 1 328 ? -25.811 -22.621 44.923 1.000 26.091 348 SER AAA N 1
ATOM 1725 C CA . SER A 1 328 ? -24.549 -23.345 44.822 1.000 24.249 348 SER AAA CA 1
ATOM 1726 C C . SER A 1 328 ? -23.485 -22.318 44.451 1.000 21.539 348 SER AAA C 1
ATOM 1727 O O . SER A 1 328 ? -23.515 -21.811 43.317 1.000 22.720 348 SER AAA O 1
ATOM 1730 N N . ASN A 1 329 ? -22.570 -22.023 45.387 1.000 24.143 349 ASN AAA N 1
ATOM 1731 C CA . ASN A 1 329 ? -21.493 -21.077 45.106 1.000 21.365 349 ASN AAA CA 1
ATOM 1732 C C . ASN A 1 329 ? -20.165 -21.845 45.140 1.000 24.615 349 ASN AAA C 1
ATOM 1733 O O . 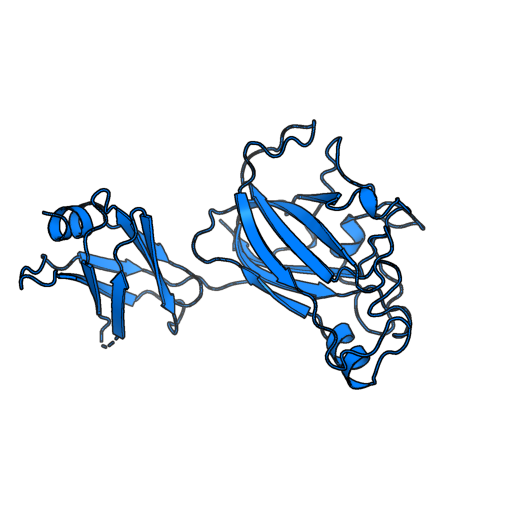ASN A 1 329 ? -19.889 -22.493 46.152 1.000 26.777 349 ASN AAA O 1
ATOM 1738 N N . SER A 1 330 ? -19.289 -21.623 44.146 1.000 23.827 350 SER AAA N 1
ATOM 1739 C CA . SER A 1 330 ? -17.991 -22.300 44.134 1.000 23.566 350 SER AAA CA 1
ATOM 1740 C C . SER A 1 330 ? -17.036 -21.545 45.068 1.000 24.744 350 SER AAA C 1
ATOM 1741 O O . SER A 1 330 ? -17.310 -20.368 45.399 1.000 24.176 350 SER AAA O 1
ATOM 1744 N N . GLU A 1 331 ? -15.847 -22.127 45.325 1.000 24.334 351 GLU AAA N 1
ATOM 1745 C CA . GLU A 1 331 ? -14.831 -21.428 46.089 1.000 26.392 351 GLU AAA CA 1
ATOM 1746 C C . GLU A 1 331 ? -14.396 -20.167 45.336 1.000 26.430 351 GLU AAA C 1
ATOM 1747 O O . GLU A 1 331 ? -14.191 -19.110 45.967 1.000 26.663 351 GLU AAA O 1
ATOM 1753 N N . GLU A 1 332 ? -14.271 -20.278 44.007 1.000 23.628 352 GLU AAA N 1
ATOM 1754 C CA . GLU A 1 332 ? -13.907 -19.163 43.132 1.000 26.910 352 GLU AAA CA 1
ATOM 1755 C C . GLU A 1 332 ? -14.981 -18.065 43.163 1.000 24.169 352 GLU AAA C 1
ATOM 1756 O O . GLU A 1 332 ? -14.631 -16.886 43.317 1.000 23.877 352 GLU AAA O 1
ATOM 1762 N N . ASP A 1 333 ? -16.271 -18.449 43.175 1.000 21.677 353 ASP AAA N 1
ATOM 1763 C CA . ASP A 1 333 ? -17.359 -17.480 43.326 1.000 19.276 353 ASP AAA CA 1
ATOM 1764 C C . ASP A 1 333 ? -17.208 -16.695 44.637 1.000 16.394 353 ASP AAA C 1
ATOM 1765 O O . ASP A 1 333 ? -17.397 -15.436 44.643 1.000 20.516 353 ASP AAA O 1
ATOM 1770 N N . ILE A 1 334 ? -16.950 -17.389 45.727 1.000 18.577 354 ILE AAA N 1
ATOM 1771 C CA . ILE A 1 334 ? -16.921 -16.736 47.048 1.000 20.648 354 ILE AAA CA 1
ATOM 1772 C C . ILE A 1 334 ? -15.700 -15.823 47.214 1.000 21.013 354 ILE AAA C 1
ATOM 1773 O O . ILE A 1 334 ? -15.820 -14.667 47.634 1.000 23.421 354 ILE AAA O 1
ATOM 1778 N N . THR A 1 335 ? -14.535 -16.285 46.786 1.000 23.469 355 THR AAA N 1
ATOM 1779 C CA . THR A 1 335 ? -13.370 -15.431 46.766 1.000 26.246 355 THR AAA CA 1
ATOM 1780 C C . THR A 1 335 ? -13.621 -14.202 45.886 1.000 23.924 355 THR AAA C 1
ATOM 1781 O O . THR A 1 335 ? -13.278 -13.070 46.279 1.000 27.390 355 THR AAA O 1
ATOM 1785 N N . TYR A 1 336 ? -14.055 -14.420 44.640 1.000 21.433 356 TYR AAA N 1
ATOM 1786 C CA . TYR A 1 336 ? -14.310 -13.333 43.703 1.000 26.185 356 TYR AAA CA 1
ATOM 1787 C C . TYR A 1 336 ? -15.247 -12.276 44.303 1.000 23.494 356 TYR AAA C 1
ATOM 1788 O O . TYR A 1 336 ? -14.974 -11.067 44.236 1.000 25.037 356 TYR AAA O 1
ATOM 1797 N N . ALA A 1 337 ? -16.403 -12.713 44.806 1.000 19.244 357 ALA AAA N 1
ATOM 1798 C CA . ALA A 1 337 ? -17.321 -11.697 45.295 1.000 18.383 357 ALA AAA CA 1
ATOM 1799 C C . ALA A 1 337 ? -16.760 -10.984 46.519 1.000 18.110 357 ALA AAA C 1
ATOM 1800 O O . ALA A 1 337 ? -17.019 -9.782 46.666 1.000 18.786 357 ALA AAA O 1
ATOM 1802 N N . SER A 1 338 ? -16.051 -11.713 47.389 1.000 19.320 358 SER AAA N 1
ATOM 1803 C CA . SER A 1 338 ? -15.597 -11.071 48.616 1.000 18.861 358 SER AAA CA 1
ATOM 1804 C C . SER A 1 338 ? -14.551 -9.965 48.326 1.000 19.787 358 SER AAA C 1
ATOM 1805 O O . SER A 1 338 ? -14.325 -9.106 49.196 1.000 22.970 358 SER AAA O 1
ATOM 1808 N N . LYS A 1 339 ? -13.846 -10.043 47.179 1.000 21.558 359 LYS AAA N 1
ATOM 1809 C CA . LYS A 1 339 ? -12.823 -9.068 46.814 1.000 20.078 359 LYS AAA CA 1
ATOM 1810 C C . LYS A 1 339 ? -13.397 -7.786 46.186 1.000 21.121 359 LYS AAA C 1
ATOM 1811 O O . LYS A 1 339 ? -12.708 -6.755 46.041 1.000 22.968 359 LYS AAA O 1
ATOM 1817 N N . GLY A 1 340 ? -14.716 -7.754 45.926 1.000 18.942 360 GLY AAA N 1
ATOM 1818 C CA . GLY A 1 340 ? -15.334 -6.557 45.352 1.000 17.917 360 GLY AAA CA 1
ATOM 1819 C C . GLY A 1 340 ? -15.375 -6.682 43.820 1.000 18.954 360 GLY AAA C 1
ATOM 1820 O O . GLY A 1 340 ? -14.387 -6.994 43.150 1.000 21.183 360 GLY AAA O 1
ATOM 1821 N N . GLU A 1 341 ? -16.531 -6.368 43.267 1.000 16.572 361 GLU AAA N 1
ATOM 1822 C CA . GLU A 1 341 ? -16.797 -6.442 41.797 1.000 15.969 361 GLU AAA CA 1
ATOM 1823 C C . GLU A 1 341 ? -16.608 -5.066 41.182 1.000 20.241 361 GLU AAA C 1
ATOM 1824 O O . GLU A 1 341 ? -17.190 -4.053 41.625 1.000 18.908 361 GLU AAA O 1
ATOM 1830 N N . GLU A 1 342 ? -15.797 -5.025 40.113 1.000 21.377 362 GLU AAA N 1
ATOM 1831 C CA . GLU A 1 342 ? -15.369 -3.744 39.579 1.000 17.638 362 GLU AAA CA 1
ATOM 1832 C C . 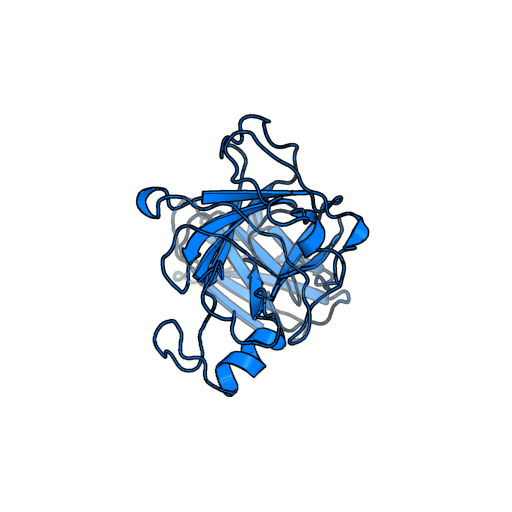GLU A 1 342 ? -16.136 -3.389 38.307 1.000 18.419 362 GLU AAA C 1
ATOM 1833 O O . GLU A 1 342 ? -16.327 -4.254 37.434 1.000 21.250 362 GLU AAA O 1
ATOM 1839 N N . PHE A 1 343 ? -16.561 -2.117 38.210 1.000 18.689 363 PHE AAA N 1
ATOM 1840 C CA . PHE A 1 343 ? -17.277 -1.651 37.031 1.000 15.352 363 PHE AAA CA 1
ATOM 1841 C C . PHE A 1 343 ? -16.744 -0.291 36.584 1.000 18.685 363 PHE AAA C 1
ATOM 1842 O O . PHE A 1 343 ? -16.585 0.601 37.405 1.000 20.206 363 PHE AAA O 1
ATOM 1850 N N . GLU A 1 344 ? -16.600 -0.067 35.258 1.000 18.820 364 GLU AAA N 1
ATOM 1851 C CA . GLU A 1 344 ? -16.066 1.191 34.754 1.000 21.737 364 GLU AAA CA 1
ATOM 1852 C C . GLU A 1 344 ? -17.220 2.013 34.183 1.000 26.083 364 GLU AAA C 1
ATOM 1853 O O . GLU A 1 344 ? -18.266 1.463 33.769 1.000 26.043 364 GLU AAA O 1
ATOM 1859 N N . PHE A 1 345 ? -17.099 3.329 34.322 1.000 21.898 365 PHE AAA N 1
ATOM 1860 C CA . PHE A 1 345 ? -18.131 4.200 33.797 1.000 28.065 365 PHE AAA CA 1
ATOM 1861 C C . PHE A 1 345 ? -17.825 4.598 32.379 1.000 34.107 365 PHE AAA C 1
ATOM 1862 O O . PHE A 1 345 ? -16.659 4.567 31.966 1.000 30.246 365 PHE AAA O 1
ATOM 1870 N N . LEU A 1 346 ? -18.894 5.057 31.705 1.000 34.641 366 LEU AAA N 1
ATOM 1871 C CA . LEU A 1 346 ? -18.716 5.608 30.364 1.000 36.548 366 LEU AAA CA 1
ATOM 1872 C C . LEU A 1 346 ? -17.839 6.876 30.420 1.000 39.354 366 LEU AAA C 1
ATOM 1873 O O . LEU A 1 346 ? -17.859 7.564 31.443 1.000 36.241 366 LEU AAA O 1
ATOM 1878 N N . ALA A 1 347 ? -16.976 7.105 29.394 1.000 38.308 367 ALA AAA N 1
ATOM 1879 C CA . ALA A 1 347 ? -16.191 8.340 29.270 1.000 38.460 367 ALA AAA CA 1
ATOM 1880 C C . ALA A 1 347 ? -17.055 9.575 28.954 1.000 33.351 367 ALA AAA C 1
ATOM 1881 O O . ALA A 1 347 ? -16.783 10.698 29.421 1.000 31.635 367 ALA AAA O 1
ATOM 1883 N N . ASP A 1 348 ? -18.137 9.376 28.205 1.000 28.563 368 ASP AAA N 1
ATOM 1884 C CA . ASP A 1 348 ? -18.913 10.503 27.69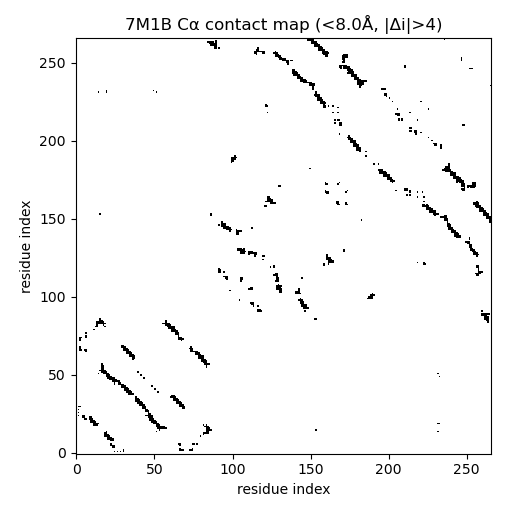7 1.000 27.204 368 ASP AAA CA 1
ATOM 1885 C C . ASP A 1 348 ? -20.015 10.826 28.706 1.000 32.627 368 ASP AAA C 1
ATOM 1886 O O . ASP A 1 348 ? -21.192 10.765 28.394 1.000 39.467 368 ASP AAA O 1
ATOM 1891 N N . ILE A 1 349 ? -19.657 10.987 29.983 1.000 27.416 369 ILE AAA N 1
ATOM 1892 C CA . ILE A 1 349 ? -20.706 11.264 30.954 1.000 26.788 369 ILE AAA CA 1
ATOM 1893 C C . ILE A 1 349 ? -20.369 12.635 31.539 1.000 23.437 369 ILE AAA C 1
ATOM 1894 O O . ILE A 1 349 ? -19.199 13.020 31.499 1.000 24.020 369 ILE AAA O 1
ATOM 1899 N N . PRO A 1 350 ? -21.356 13.399 32.048 1.000 24.142 370 PRO AAA N 1
ATOM 1900 C CA . PRO A 1 350 ? -21.129 14.710 32.635 1.000 22.198 370 PRO AAA CA 1
ATOM 1901 C C . PRO A 1 350 ? -20.676 14.458 34.078 1.000 20.444 370 PRO AAA C 1
ATOM 1902 O O . PRO A 1 350 ? -20.881 13.346 34.595 1.000 23.226 370 PRO AAA O 1
ATOM 1906 N N . PRO A 1 351 ? -20.150 15.486 34.781 1.000 20.293 371 PRO AAA N 1
ATOM 1907 C CA . PRO A 1 351 ? -19.953 15.402 36.235 1.000 20.733 371 PRO AAA CA 1
ATOM 1908 C C . PRO A 1 351 ? -21.324 15.172 36.849 1.000 22.354 371 PRO AAA C 1
ATOM 1909 O O . PRO A 1 351 ? -22.314 15.715 36.371 1.000 24.124 371 PRO AAA O 1
ATOM 1913 N N . VAL A 1 352 ? -21.353 14.435 37.967 1.000 19.177 372 VAL AAA N 1
ATOM 1914 C CA . VAL A 1 352 ? -22.641 14.128 38.625 1.000 16.615 372 VAL AAA CA 1
ATOM 1915 C C . VAL A 1 352 ? -22.423 14.168 40.146 1.000 17.549 372 VAL AAA C 1
ATOM 1916 O O . VAL A 1 352 ? -21.266 14.136 40.609 1.000 20.336 372 VAL AAA O 1
ATOM 1920 N N . ARG A 1 353 ? -23.542 14.278 40.882 1.000 17.499 373 ARG AAA N 1
ATOM 1921 C CA . ARG A 1 353 ? -23.505 14.253 42.357 1.000 15.904 373 ARG AAA CA 1
ATOM 1922 C C . ARG A 1 353 ? -24.532 13.227 42.842 1.000 17.968 373 ARG AAA C 1
ATOM 1923 O O . ARG A 1 353 ? -24.220 12.519 43.808 1.000 17.510 373 ARG AAA O 1
ATOM 1931 N N . TYR A 1 354 ? -25.771 13.257 42.291 1.000 18.201 374 TYR AAA N 1
ATOM 1932 C CA . TYR A 1 354 ? -26.807 12.338 42.702 1.000 15.868 374 TYR AAA CA 1
ATOM 1933 C C . TYR A 1 354 ? -26.746 11.091 41.864 1.000 17.210 374 TYR AAA C 1
ATOM 1934 O O . TYR A 1 354 ? -26.584 11.192 40.645 1.000 18.369 374 TYR AAA O 1
ATOM 1943 N N . ILE A 1 355 ? -26.961 9.922 42.472 1.000 16.158 375 ILE AAA N 1
ATOM 1944 C CA . ILE A 1 355 ? -26.773 8.644 41.786 1.000 16.750 375 ILE AAA CA 1
ATOM 1945 C C . ILE A 1 355 ? -28.011 7.778 41.977 1.000 17.221 375 ILE AAA C 1
ATOM 1946 O O . ILE A 1 355 ? -28.491 7.646 43.082 1.000 17.323 375 ILE AAA O 1
ATOM 1951 N N . ARG A 1 356 ? -28.409 7.069 40.911 1.000 15.668 376 ARG AAA N 1
ATOM 1952 C CA . ARG A 1 356 ? -29.412 6.019 41.043 1.000 16.656 376 ARG AAA CA 1
ATOM 1953 C C . ARG A 1 356 ? -28.858 4.697 40.531 1.000 19.579 376 ARG AAA C 1
ATOM 1954 O O . ARG A 1 356 ? -28.146 4.651 39.494 1.000 18.366 376 ARG AAA O 1
ATOM 1962 N N . PHE A 1 357 ? -29.223 3.612 41.234 1.000 16.419 377 PHE AAA N 1
ATOM 1963 C CA . PHE A 1 357 ? -29.067 2.264 40.712 1.000 15.694 377 PHE AAA CA 1
ATOM 1964 C C . PHE A 1 357 ? -30.440 1.776 40.287 1.000 15.415 377 PHE AAA C 1
ATOM 1965 O O . PHE A 1 357 ? -31.364 1.728 41.065 1.000 19.110 377 PHE AAA O 1
ATOM 1973 N N . LYS A 1 358 ? -30.577 1.573 38.943 1.000 18.883 378 LYS AAA N 1
ATOM 1974 C CA . LYS A 1 358 ? -31.792 1.017 38.387 1.000 18.541 378 LYS AAA CA 1
ATOM 1975 C C . LYS A 1 358 ? -31.564 -0.476 38.232 1.000 20.280 378 LYS AAA C 1
ATOM 1976 O O . LYS A 1 358 ? -30.784 -0.923 37.363 1.000 17.764 378 LYS AAA O 1
ATOM 1982 N N . ILE A 1 359 ? -32.219 -1.246 39.106 1.000 19.664 379 ILE AAA N 1
ATOM 1983 C CA . ILE A 1 359 ? -31.945 -2.676 39.177 1.000 17.149 379 ILE AAA CA 1
ATOM 1984 C C . ILE A 1 359 ? -32.860 -3.355 38.153 1.000 18.266 379 ILE AAA C 1
ATOM 1985 O O . ILE A 1 359 ? -34.091 -3.240 38.276 1.000 18.388 379 ILE AAA O 1
ATOM 1990 N N . LEU A 1 360 ? -32.268 -4.121 37.234 1.000 18.719 380 LEU AAA N 1
ATOM 1991 C CA . LEU A 1 360 ? -33.033 -4.831 36.207 1.000 19.742 380 LEU AAA CA 1
ATOM 1992 C C . LEU A 1 360 ? -33.335 -6.269 36.658 1.000 21.258 380 LEU AAA C 1
ATOM 1993 O O . LEU A 1 360 ? -34.412 -6.827 36.376 1.000 20.876 380 LEU AAA O 1
ATOM 1998 N N . SER A 1 361 ? -32.379 -6.889 37.374 1.000 19.610 381 SER AAA N 1
ATOM 1999 C CA . SER A 1 361 ? -32.476 -8.321 37.698 1.000 17.270 381 SER AAA CA 1
ATOM 2000 C C . SER A 1 361 ? -31.698 -8.617 38.995 1.000 19.385 381 SER AAA C 1
ATOM 2001 O O . SER A 1 361 ? -30.690 -7.911 39.220 1.000 19.211 381 SER AAA O 1
ATOM 2004 N N . THR A 1 362 ? -31.994 -9.786 39.594 1.000 17.497 382 THR AAA N 1
ATOM 2005 C CA . THR A 1 362 ? -31.210 -10.289 40.715 1.000 17.918 382 THR AAA CA 1
ATOM 2006 C C . THR A 1 362 ? -30.695 -11.693 40.394 1.000 18.080 382 THR AAA C 1
ATOM 2007 O O . THR A 1 362 ? -31.220 -12.335 39.453 1.000 20.922 382 THR AAA O 1
ATOM 2011 N N . HIS A 1 363 ? -29.628 -12.134 41.071 1.000 19.788 383 HIS AAA N 1
ATOM 2012 C CA . HIS A 1 363 ? -29.027 -13.428 40.791 1.000 17.513 383 HIS AAA CA 1
ATOM 2013 C C . HIS A 1 363 ? -30.024 -14.582 40.997 1.000 20.555 383 HIS AAA C 1
ATOM 2014 O O . HIS A 1 363 ? -30.080 -15.506 40.170 1.000 23.150 383 HIS AAA O 1
ATOM 2021 N N . ASP A 1 364 ? -30.865 -14.498 42.042 1.000 18.820 384 ASP AAA N 1
ATOM 2022 C CA . ASP A 1 364 ? -31.853 -15.589 42.284 1.000 17.901 384 ASP AAA CA 1
ATOM 2023 C C . ASP A 1 364 ? -33.213 -15.291 41.657 1.000 18.220 384 ASP AAA C 1
ATOM 2024 O O . ASP A 1 364 ? -34.118 -16.152 41.771 1.000 22.535 384 ASP AAA O 1
ATOM 2029 N N . GLY A 1 365 ? -33.343 -14.121 40.989 1.000 20.030 385 GLY AAA N 1
ATOM 2030 C CA . GLY A 1 365 ? -34.588 -13.702 40.364 1.000 20.005 385 GLY AAA CA 1
ATOM 2031 C C . GLY A 1 365 ? -35.688 -13.235 41.290 1.000 20.406 385 GLY AAA C 1
ATOM 2032 O O . GLY A 1 365 ? -36.677 -12.727 40.798 1.000 24.104 385 GLY AAA O 1
ATOM 2033 N N . ALA A 1 366 ? -35.505 -13.309 42.632 1.000 18.349 386 ALA AAA N 1
ATOM 2034 C CA . ALA A 1 366 ? -36.518 -12.819 43.559 1.000 18.476 386 ALA AAA CA 1
ATOM 2035 C C . ALA A 1 366 ? -36.534 -11.288 43.611 1.000 15.894 386 ALA AAA C 1
ATOM 2036 O O . ALA A 1 366 ? -35.475 -10.657 43.404 1.000 17.069 386 ALA AAA O 1
ATOM 2038 N N . GLY A 1 367 ? -37.692 -10.733 44.000 1.000 18.011 387 GLY AAA N 1
ATOM 2039 C CA . GLY A 1 367 ? -37.874 -9.296 44.120 1.000 17.587 387 GLY AAA CA 1
ATOM 2040 C C . GLY A 1 367 ? -37.328 -8.888 45.490 1.000 17.627 387 GLY AAA C 1
ATOM 2041 O O . GLY A 1 367 ? -38.097 -8.622 46.374 1.000 19.202 387 GLY AAA O 1
ATOM 2042 N N . LEU A 1 368 ? -35.986 -8.699 45.521 1.000 16.052 388 LEU AAA N 1
ATOM 2043 C CA . LEU A 1 368 ? -35.383 -8.265 46.807 1.000 16.469 388 LEU AAA CA 1
ATOM 2044 C C . LEU A 1 368 ? -34.003 -7.707 46.464 1.000 17.190 388 LEU AAA C 1
ATOM 2045 O O . LEU A 1 368 ? -33.266 -8.326 45.703 1.000 17.812 388 LEU AAA O 1
ATOM 2050 N N . VAL A 1 369 ? -33.653 -6.539 47.016 1.000 15.939 389 VAL AAA N 1
ATOM 2051 C CA . VAL A 1 369 ? -32.329 -5.960 46.796 1.000 14.613 389 VAL AAA CA 1
ATOM 2052 C C . VAL A 1 369 ? -31.625 -5.903 48.144 1.000 16.200 389 VAL AAA C 1
ATOM 2053 O O . VAL A 1 369 ? -32.136 -5.200 48.985 1.000 16.772 389 VAL AAA O 1
ATOM 2057 N N . VAL A 1 370 ? -30.381 -6.437 48.193 1.000 15.602 390 VAL AAA N 1
ATOM 2058 C CA . VAL A 1 370 ? -29.634 -6.382 49.457 1.000 15.329 390 VAL AAA CA 1
ATOM 2059 C C . VAL A 1 370 ? -28.173 -6.293 48.994 1.000 17.203 390 VAL AAA C 1
ATOM 2060 O O . VAL A 1 370 ? -27.764 -7.061 48.113 1.000 18.838 390 VAL AAA O 1
ATOM 2064 N N . MET A 1 371 ? -27.439 -5.296 49.474 1.000 14.639 391 MET AAA N 1
ATOM 2065 C CA . MET A 1 371 ? -26.001 -5.200 49.108 1.000 14.079 391 MET AAA CA 1
ATOM 2066 C C . MET A 1 371 ? -25.158 -4.862 50.318 1.000 15.038 391 MET AAA C 1
ATOM 2067 O O . MET A 1 371 ? -25.685 -4.484 51.327 1.000 16.946 391 MET AAA O 1
ATOM 2072 N N . GLN A 1 372 ? -23.802 -4.909 50.169 1.000 13.784 392 GLN AAA N 1
ATOM 2073 C CA . GLN A 1 372 ? -22.962 -4.730 51.373 1.000 15.598 392 GLN AAA CA 1
ATOM 2074 C C . GLN A 1 372 ? -22.246 -3.378 51.293 1.000 15.414 392 GLN AAA C 1
ATOM 2075 O O . GLN A 1 372 ? -22.025 -2.730 52.323 1.000 15.594 392 GLN AAA O 1
ATOM 2081 N N . GLN A 1 373 ? -21.776 -2.974 50.109 1.000 15.272 393 GLN AAA N 1
ATOM 2082 C CA . GLN A 1 373 ? -20.847 -1.808 50.064 1.000 14.274 393 GLN AAA CA 1
ATOM 2083 C C . GLN A 1 373 ? -20.716 -1.298 48.633 1.000 14.470 393 GLN AAA C 1
ATOM 2084 O O . GLN A 1 373 ? -20.713 -2.127 47.705 1.000 17.171 393 GLN AAA O 1
ATOM 2090 N N . LEU A 1 374 ? -20.519 0.044 48.469 1.000 15.340 394 LEU AAA N 1
ATOM 2091 C CA . LEU A 1 374 ? -20.250 0.612 47.126 1.000 17.288 394 LEU AAA CA 1
ATOM 2092 C C . LEU A 1 374 ? -19.185 1.698 47.297 1.000 18.454 394 LEU AAA C 1
ATOM 2093 O O . LEU A 1 374 ? -19.350 2.551 48.210 1.000 19.272 394 LEU AAA O 1
ATOM 2098 N N . TRP A 1 375 ? -18.030 1.508 46.645 1.000 16.020 395 TRP AAA N 1
ATOM 2099 C CA . TRP A 1 375 ? -17.022 2.563 46.666 1.000 16.811 395 TRP AAA CA 1
ATOM 2100 C C . TRP A 1 375 ? -16.904 3.185 45.284 1.000 16.936 395 TRP AAA C 1
ATOM 2101 O O . TRP A 1 375 ? -16.729 2.462 44.331 1.000 18.147 395 TRP AAA O 1
ATOM 2112 N N . PHE A 1 376 ? -16.911 4.532 45.211 1.000 17.684 396 PHE AAA N 1
ATOM 2113 C CA . PHE A 1 376 ? -16.880 5.246 43.924 1.000 16.023 396 PHE AAA CA 1
ATOM 2114 C C . PHE A 1 376 ? -15.505 5.917 43.772 1.000 17.595 396 PHE AAA C 1
ATOM 2115 O O . PHE A 1 376 ? -14.972 6.426 44.758 1.000 18.138 396 PHE AAA O 1
ATOM 2123 N N . TYR A 1 377 ? -15.037 5.985 42.539 1.000 17.159 397 TYR AAA N 1
ATOM 2124 C CA . TYR A 1 377 ? -13.750 6.578 42.241 1.000 16.689 397 TYR AAA CA 1
ATOM 2125 C C . TYR A 1 377 ? -13.935 7.638 41.195 1.000 17.158 397 TYR AAA C 1
ATOM 2126 O O . TYR A 1 377 ? -14.763 7.456 40.308 1.000 18.512 397 TYR AAA O 1
ATOM 2135 N N . GLY A 1 378 ? -13.137 8.719 41.252 1.000 18.278 398 GLY AAA N 1
ATOM 2136 C CA . GLY A 1 378 ? -13.215 9.698 40.169 1.000 17.265 398 GLY AAA CA 1
ATOM 2137 C C . GLY A 1 378 ? -12.429 10.951 40.605 1.000 19.960 398 GLY AAA C 1
ATOM 2138 O O . GLY A 1 378 ? -11.606 10.922 41.536 1.000 19.626 398 GLY AAA O 1
ATOM 2139 N N . THR A 1 379 ? -12.798 12.070 40.016 1.000 18.566 399 THR AAA N 1
ATOM 2140 C CA . THR A 1 379 ? -12.117 13.334 40.251 1.000 18.831 399 THR AAA CA 1
ATOM 2141 C C . THR A 1 379 ? -13.159 14.351 40.717 1.000 18.980 399 THR AAA C 1
ATOM 2142 O O . THR A 1 379 ? -14.004 14.755 39.919 1.000 21.387 399 THR AAA O 1
ATOM 2146 N N . PRO A 1 380 ? -13.091 14.804 41.985 1.000 20.134 400 PRO AAA N 1
ATOM 2147 C CA . PRO A 1 380 ? -13.975 15.851 42.461 1.000 20.494 400 PRO AAA CA 1
ATOM 2148 C C . PRO A 1 380 ? -13.839 17.124 41.639 1.000 24.602 400 PRO AAA C 1
ATOM 2149 O O . PRO A 1 380 ? -12.764 17.467 41.100 1.000 24.239 400 PRO AAA O 1
ATOM 2153 N N . ILE A 1 381 ? -14.953 17.823 41.522 1.000 23.827 401 ILE AAA N 1
ATOM 2154 C CA . ILE A 1 381 ? -14.901 19.040 40.718 1.000 29.220 401 ILE AAA CA 1
ATOM 2155 C C . ILE A 1 381 ? -14.228 20.257 41.409 1.000 34.407 401 ILE AAA C 1
ATOM 2156 O O . ILE A 1 381 ? -13.602 21.039 40.657 1.000 44.178 401 ILE AAA O 1
#

Solvent-accessible surface area: 12593 Å² total; per-residue (Å²): 120,28,35,54,61,0,10,122,106,16,89,11,46,45,8,30,22,0,0,35,0,50,12,48,4,54,56,141,72,94,0,3,0,38,1,42,36,216,153,60,46,43,128,17,33,66,112,119,3,37,15,41,10,117,79,41,60,46,89,93,42,69,3,76,0,81,0,84,22,130,179,140,61,81,1,102,78,76,116,26,83,34,62,3,36,172,56,90,86,1,60,23,109,99,0,98,62,52,117,5,78,66,14,36,116,9,75,43,54,79,57,67,6,65,12,0,8,84,35,70,67,15,67,117,11,158,2,27,0,29,1,96,124,47,90,59,95,111,39,58,15,40,3,2,0,14,0,20,30,40,0,33,3,14,68,0,5,1,12,0,17,0,31,40,1,70,70,1,1,75,17,1,2,2,77,68,3,27,0,48,0,22,61,79,127,7,50,94,87,0,36,60,118,52,18,56,69,0,2,95,8,78,4,87,27,46,34,62,126,104,77,57,50,30,16,155,112,0,46,87,70,0,26,142,2,3,107,25,145,16,86,26,91,13,58,49,0,72,15,0,0,1,46,0,67,32,5,35,50,40,46,5,25,1,0,5,0,0,2,41,0,30,0,35,44,136

Secondary structure (P-SEA, 3-state):
caaaaaaaabbbbbcccbbbbbbbcccccbbbbbbbcccbbbbbbccccccccccccccbbbbbbbbbccccccccbbbbbbbcccccccccccccccccccccccccccccccccccccccccccccbbbbbbbccccccbbbbbccccccccbbbbbccccccccccccccccbbbbbccccccccccccccccccbbbbbbcccccccccccaaaaaaaaabbbbbbbcccccccbbbbbcccccccccbbbbcccccccccc

Radius of gyration: 21.52 Å; Cα contacts (8 Å, |Δi|>4): 687; chains: 1; bounding box: 48×47×62 Å